Protein AF-A0A5C8K603-F1 (afdb_monomer)

Solvent-accessible surface area (backbone atoms only — not comparable to full-atom values): 13522 Å² total; per-residue (Å²): 112,66,66,59,52,51,49,53,32,42,54,52,42,40,48,43,34,60,71,45,47,46,53,48,50,56,50,36,55,74,78,39,52,78,52,55,46,61,57,43,26,55,43,12,50,50,31,5,29,57,24,28,51,56,54,49,51,71,71,52,84,80,80,80,98,54,100,78,69,83,84,77,78,92,64,96,65,53,78,67,55,51,50,51,50,48,42,50,52,53,37,52,55,47,50,47,59,45,49,51,55,51,48,54,52,44,68,77,33,64,91,48,58,68,71,57,36,55,52,51,49,49,49,51,39,53,49,53,43,52,51,53,47,46,53,54,44,50,55,54,49,51,48,56,49,15,56,60,32,41,37,86,91,42,58,73,69,51,19,54,51,11,48,51,46,52,68,46,44,63,60,52,56,50,50,50,47,53,51,49,36,49,46,32,9,19,52,12,26,46,42,36,31,73,62,34,77,69,49,43,53,56,52,47,52,50,39,64,76,25,63,96,40,60,70,58,23,52,50,52,50,50,50,51,26,27,53,50,5,40,52,52,6,50,52,49,50,51,52,52,53,54,57,56,71,68,49,79,77,79,77,79,81,128

Organism: NCBI:txid2603253

Structure (mmCIF, N/CA/C/O backbone):
data_AF-A0A5C8K603-F1
#
_entry.id   AF-A0A5C8K603-F1
#
loop_
_atom_site.group_PDB
_atom_site.id
_atom_site.type_symbol
_atom_site.label_atom_id
_atom_site.label_alt_id
_atom_site.label_comp_id
_atom_site.label_asym_id
_atom_site.label_entity_id
_atom_site.label_seq_id
_atom_site.pdbx_PDB_ins_code
_atom_site.Cartn_x
_atom_site.Cartn_y
_atom_site.Cartn_z
_atom_site.occupancy
_atom_site.B_iso_or_equiv
_atom_site.auth_seq_id
_atom_site.auth_comp_id
_atom_site.auth_asym_id
_atom_site.auth_atom_id
_atom_site.pdbx_PDB_model_num
ATOM 1 N N . ARG A 1 1 ? -8.338 3.062 22.095 1.00 71.69 1 ARG A N 1
ATOM 2 C CA . ARG A 1 1 ? -7.612 1.805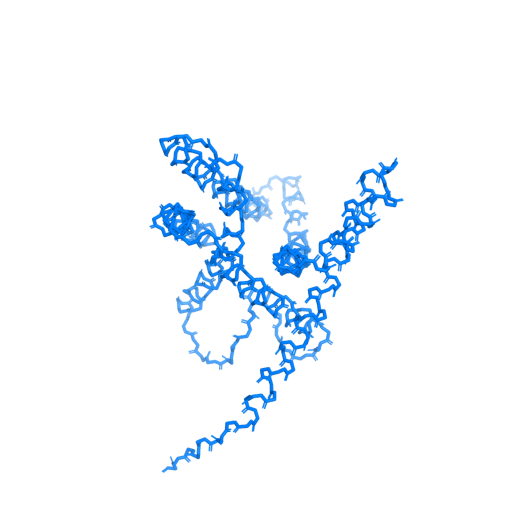 21.774 1.00 71.69 1 ARG A CA 1
ATOM 3 C C . ARG A 1 1 ? -7.202 1.790 20.303 1.00 71.69 1 ARG A C 1
ATOM 5 O O . ARG A 1 1 ? -6.024 1.639 20.019 1.00 71.69 1 ARG A O 1
ATOM 12 N N . GLU A 1 2 ? -8.124 2.077 19.387 1.00 79.56 2 GLU A N 1
ATOM 13 C CA . GLU A 1 2 ? -7.893 2.060 17.932 1.00 79.56 2 GLU A CA 1
ATOM 14 C C . GLU A 1 2 ? -6.828 3.055 17.437 1.00 79.56 2 GLU A C 1
ATOM 16 O O . GLU A 1 2 ? -5.953 2.680 16.662 1.00 79.56 2 GLU A O 1
ATOM 21 N N . LEU A 1 3 ? -6.789 4.279 17.976 1.00 83.38 3 LEU A N 1
ATOM 22 C CA . LEU A 1 3 ? -5.713 5.249 17.697 1.00 83.38 3 LEU A CA 1
ATOM 23 C C . LEU A 1 3 ? -4.305 4.715 18.021 1.00 83.38 3 LEU A C 1
ATOM 25 O O . LEU A 1 3 ? -3.346 5.040 17.324 1.00 83.38 3 LEU A O 1
ATOM 29 N N . SER A 1 4 ? -4.168 3.876 19.056 1.00 85.12 4 SER A N 1
ATOM 30 C CA . SER A 1 4 ? -2.882 3.258 19.404 1.00 85.12 4 SER A CA 1
ATOM 31 C C . SER A 1 4 ? -2.470 2.213 18.366 1.00 85.12 4 SER A C 1
ATOM 33 O O . SER A 1 4 ? -1.303 2.162 17.984 1.00 85.12 4 SER A O 1
ATOM 35 N N . ILE A 1 5 ? -3.430 1.440 17.849 1.00 85.12 5 ILE A N 1
ATOM 36 C CA . ILE A 1 5 ? -3.209 0.460 16.778 1.00 85.12 5 ILE A CA 1
ATOM 37 C C . ILE A 1 5 ? -2.759 1.177 15.500 1.00 85.12 5 ILE A C 1
ATOM 39 O O . ILE A 1 5 ? -1.731 0.817 14.927 1.00 85.12 5 ILE A O 1
ATOM 43 N N . ILE A 1 6 ? -3.461 2.241 15.093 1.00 87.25 6 ILE A N 1
ATOM 44 C CA . ILE A 1 6 ? -3.098 3.047 13.914 1.00 87.25 6 ILE A CA 1
ATOM 45 C C . ILE A 1 6 ? -1.688 3.616 14.070 1.00 87.25 6 ILE A C 1
ATOM 47 O O . ILE A 1 6 ? -0.886 3.523 13.146 1.00 87.25 6 ILE A O 1
ATOM 51 N N . TYR A 1 7 ? -1.350 4.144 15.247 1.00 90.31 7 TYR A N 1
ATOM 52 C CA . TYR A 1 7 ? -0.010 4.654 15.522 1.00 90.31 7 TYR A CA 1
ATOM 53 C C . TYR A 1 7 ? 1.071 3.564 15.426 1.00 90.31 7 TYR A C 1
ATOM 55 O O . TYR A 1 7 ? 2.135 3.795 14.848 1.00 90.31 7 TYR A O 1
ATOM 63 N N . GLN A 1 8 ? 0.810 2.359 15.944 1.00 88.88 8 GLN A N 1
ATOM 64 C CA . GLN A 1 8 ? 1.733 1.226 15.822 1.00 88.88 8 GLN A CA 1
ATOM 65 C C . GLN A 1 8 ? 1.950 0.819 14.358 1.00 88.88 8 GLN A C 1
ATOM 67 O O . GLN A 1 8 ? 3.091 0.565 13.959 1.00 88.88 8 GLN A O 1
ATOM 72 N N . ILE A 1 9 ? 0.878 0.778 13.559 1.00 89.19 9 ILE A N 1
ATOM 73 C CA . ILE A 1 9 ? 0.952 0.494 12.122 1.00 89.19 9 ILE A CA 1
ATOM 74 C C . ILE A 1 9 ? 1.748 1.601 11.421 1.00 89.19 9 ILE A C 1
ATOM 76 O O . ILE A 1 9 ? 2.712 1.290 10.728 1.00 89.19 9 ILE A O 1
ATOM 80 N N . ALA A 1 10 ? 1.430 2.875 11.670 1.00 90.75 10 ALA A N 1
ATOM 81 C CA . ALA A 1 10 ? 2.104 4.028 11.074 1.00 90.75 10 ALA A CA 1
ATOM 82 C C . ALA A 1 10 ? 3.606 4.047 11.382 1.00 90.75 10 ALA A C 1
ATOM 84 O O . ALA A 1 10 ? 4.427 4.244 10.489 1.00 90.75 10 ALA A O 1
ATOM 85 N N . LYS A 1 11 ? 3.991 3.773 12.633 1.00 93.00 11 LYS A N 1
ATOM 86 C CA . LYS A 1 11 ? 5.399 3.705 13.040 1.00 93.00 11 LYS A CA 1
ATOM 87 C C . LYS A 1 11 ? 6.146 2.589 12.309 1.00 93.00 11 LYS A C 1
ATOM 89 O O . LYS A 1 11 ? 7.247 2.817 11.813 1.00 93.00 11 LYS A O 1
ATOM 94 N N . LYS A 1 12 ? 5.567 1.386 12.237 1.00 91.81 12 LYS A N 1
ATOM 95 C CA . LYS A 1 12 ? 6.177 0.248 11.526 1.00 91.81 12 LYS A CA 1
ATOM 96 C C . LYS A 1 12 ? 6.244 0.495 10.021 1.00 91.81 12 LYS A C 1
ATOM 98 O O . LYS A 1 12 ? 7.265 0.216 9.407 1.00 91.81 12 LYS A O 1
ATOM 103 N N . SER A 1 13 ? 5.186 1.060 9.456 1.00 90.12 13 SER A N 1
ATOM 104 C CA . SER A 1 13 ? 5.102 1.461 8.058 1.00 90.12 13 SER A CA 1
ATOM 105 C C . SER A 1 13 ? 6.184 2.483 7.690 1.00 90.12 13 SER A C 1
ATOM 107 O O . SER A 1 13 ? 6.920 2.269 6.728 1.00 90.12 13 SER A O 1
ATOM 109 N N . LEU A 1 14 ? 6.361 3.537 8.500 1.00 93.31 14 LEU A N 1
ATOM 110 C CA . LEU A 1 14 ? 7.392 4.553 8.276 1.00 93.31 14 LEU A CA 1
ATOM 111 C C . LEU A 1 14 ? 8.792 3.944 8.276 1.00 93.31 14 LEU A C 1
ATOM 113 O O . LEU A 1 14 ? 9.589 4.218 7.383 1.00 93.31 14 LEU A O 1
ATOM 117 N N . LEU A 1 15 ? 9.082 3.104 9.275 1.00 93.19 15 LEU A N 1
ATOM 118 C CA . LEU A 1 15 ? 10.368 2.421 9.388 1.00 93.19 15 LEU A CA 1
ATOM 119 C C . LEU A 1 15 ? 10.611 1.511 8.184 1.00 93.19 15 LEU A C 1
ATOM 121 O O . LEU A 1 15 ? 11.694 1.550 7.613 1.00 93.19 15 LEU A O 1
ATOM 125 N N . ASN A 1 16 ? 9.603 0.755 7.750 1.00 92.19 16 ASN A N 1
ATOM 126 C CA . ASN A 1 16 ? 9.712 -0.086 6.563 1.00 92.19 16 ASN A CA 1
ATOM 127 C C . ASN A 1 16 ? 9.972 0.742 5.299 1.00 92.19 16 ASN A C 1
ATOM 129 O O . ASN A 1 16 ? 10.833 0.379 4.503 1.00 92.19 16 ASN A O 1
ATOM 133 N N . LYS A 1 17 ? 9.275 1.867 5.113 1.00 92.31 17 LYS A N 1
ATOM 134 C CA . LYS A 1 17 ? 9.487 2.738 3.952 1.00 92.31 17 LYS A CA 1
ATOM 135 C C . LYS A 1 17 ? 10.892 3.347 3.958 1.00 92.31 17 LYS A C 1
ATOM 137 O O . LYS A 1 17 ? 11.620 3.208 2.984 1.00 92.31 17 LYS A O 1
ATOM 142 N N . VAL A 1 18 ? 11.294 3.966 5.066 1.00 92.38 18 VAL A N 1
ATOM 143 C CA . VAL A 1 18 ? 12.558 4.714 5.175 1.00 92.38 18 VAL A CA 1
ATOM 144 C C . VAL A 1 18 ? 13.785 3.803 5.241 1.00 92.38 18 VAL A C 1
ATOM 146 O O . VAL A 1 18 ? 14.796 4.119 4.623 1.00 92.38 18 VAL A O 1
ATOM 149 N N . LEU A 1 19 ? 13.723 2.697 5.987 1.00 92.44 19 LEU A N 1
ATOM 150 C CA . LEU A 1 19 ? 14.891 1.844 6.243 1.00 92.44 19 LEU A CA 1
ATOM 151 C C . LEU A 1 19 ? 14.998 0.650 5.297 1.00 92.44 19 LEU A C 1
ATOM 153 O O . LEU A 1 19 ? 16.099 0.141 5.112 1.00 92.44 19 LEU A O 1
ATOM 157 N N . LEU A 1 20 ? 13.885 0.185 4.726 1.00 90.75 20 LEU A N 1
ATOM 158 C CA . LEU A 1 20 ? 13.873 -1.008 3.881 1.00 90.75 20 LEU A CA 1
ATOM 159 C C . LEU A 1 20 ? 13.556 -0.656 2.428 1.00 90.75 20 LEU A C 1
ATOM 161 O O . LEU A 1 20 ? 14.403 -0.871 1.569 1.00 90.75 20 LEU A O 1
ATOM 165 N N . LEU A 1 21 ? 12.382 -0.085 2.142 1.00 89.50 21 LEU A N 1
ATOM 166 C CA . LEU A 1 21 ? 11.940 0.143 0.762 1.00 89.50 21 LEU A CA 1
ATOM 167 C C . LEU A 1 21 ? 12.773 1.200 0.036 1.00 89.50 21 LEU A C 1
ATOM 169 O O . LEU A 1 21 ? 13.239 0.923 -1.062 1.00 89.50 21 LEU A O 1
ATOM 173 N N . SER A 1 22 ? 12.987 2.385 0.617 1.00 90.50 22 SER A N 1
ATOM 174 C CA . SER A 1 22 ? 13.715 3.464 -0.064 1.00 90.50 22 SER A CA 1
ATOM 175 C C . SER A 1 22 ? 15.173 3.088 -0.371 1.00 90.50 22 SER A C 1
ATOM 177 O O . SER A 1 22 ? 15.581 3.251 -1.521 1.00 90.50 22 SER A O 1
ATOM 179 N N . PRO A 1 23 ? 15.960 2.520 0.568 1.00 91.38 23 PRO A N 1
ATOM 180 C CA . PRO A 1 23 ? 17.308 2.048 0.258 1.00 91.38 23 PRO A CA 1
ATOM 181 C C . PRO A 1 23 ? 17.306 0.882 -0.733 1.00 91.38 23 PRO A C 1
ATOM 183 O O . PRO A 1 23 ? 18.128 0.868 -1.646 1.00 91.38 23 PRO A O 1
ATOM 186 N N . ALA A 1 24 ? 16.371 -0.069 -0.603 1.00 90.69 24 ALA A N 1
ATOM 187 C CA . ALA A 1 24 ? 16.256 -1.176 -1.548 1.00 90.69 24 ALA A CA 1
ATOM 188 C C . ALA A 1 24 ? 15.922 -0.685 -2.962 1.00 90.69 24 ALA A C 1
ATOM 190 O O . ALA A 1 24 ? 16.517 -1.174 -3.913 1.00 90.69 24 ALA A O 1
ATOM 191 N N . ALA A 1 25 ? 15.034 0.298 -3.112 1.00 89.06 25 ALA A N 1
ATOM 192 C CA . ALA A 1 25 ? 14.675 0.870 -4.406 1.00 89.06 25 ALA A CA 1
ATOM 193 C C . ALA A 1 25 ? 15.853 1.603 -5.058 1.00 89.06 25 ALA A C 1
ATOM 195 O O . ALA A 1 25 ? 16.093 1.415 -6.245 1.00 89.06 25 ALA A O 1
ATOM 196 N N . LEU A 1 26 ? 16.630 2.372 -4.286 1.00 90.81 26 LEU A N 1
ATOM 197 C CA . LEU A 1 26 ? 17.837 3.038 -4.791 1.00 90.81 26 LEU A CA 1
ATOM 198 C C . LEU A 1 26 ? 18.917 2.025 -5.206 1.00 90.81 26 LEU A C 1
ATOM 200 O O . LEU A 1 26 ? 19.509 2.157 -6.275 1.00 90.81 26 LEU A O 1
ATOM 204 N N . LEU A 1 27 ? 19.152 0.992 -4.388 1.00 92.81 27 LEU A N 1
ATOM 205 C CA . LEU A 1 27 ? 20.123 -0.064 -4.687 1.00 92.81 27 LEU A CA 1
ATOM 206 C C . LEU A 1 27 ? 19.699 -0.902 -5.895 1.00 92.81 27 LEU A C 1
ATOM 208 O O . LEU A 1 27 ? 20.491 -1.099 -6.813 1.00 92.81 27 LEU A O 1
ATOM 212 N N . LEU A 1 28 ? 18.454 -1.383 -5.916 1.00 89.75 28 LEU A N 1
ATOM 213 C CA . LEU A 1 28 ? 17.916 -2.133 -7.049 1.00 89.75 28 LEU A CA 1
ATOM 214 C C . LEU A 1 28 ? 17.908 -1.272 -8.305 1.00 89.75 28 LEU A C 1
ATOM 216 O O . LEU A 1 28 ? 18.306 -1.750 -9.354 1.00 89.75 28 LEU A O 1
ATOM 220 N N . GLY A 1 29 ? 17.536 -0.002 -8.199 1.00 87.38 29 GLY A N 1
ATOM 221 C CA . GLY A 1 29 ? 17.555 0.928 -9.316 1.00 87.38 29 GLY A CA 1
ATOM 222 C C . GLY A 1 29 ? 18.939 1.097 -9.945 1.00 87.38 29 GLY A C 1
ATOM 223 O O . GLY A 1 29 ? 19.060 1.109 -11.167 1.00 87.38 29 GLY A O 1
ATOM 224 N N . PHE A 1 30 ? 19.991 1.140 -9.123 1.00 88.06 30 PHE A N 1
ATOM 225 C CA . PHE A 1 30 ? 21.369 1.257 -9.601 1.00 88.06 30 PHE A CA 1
ATOM 226 C C . PHE A 1 30 ? 21.939 -0.061 -10.157 1.00 88.06 30 PHE A C 1
ATOM 228 O O . PHE A 1 30 ? 22.589 -0.058 -11.199 1.00 88.06 30 PHE A O 1
ATOM 235 N N . PHE A 1 31 ? 21.716 -1.191 -9.475 1.00 92.00 31 PHE A N 1
ATOM 236 C CA . PHE A 1 31 ? 22.370 -2.466 -9.809 1.00 92.00 31 PHE A CA 1
ATOM 237 C C . PHE A 1 31 ? 21.533 -3.400 -10.692 1.00 92.00 31 PHE A C 1
ATOM 239 O O . PHE A 1 31 ? 22.086 -4.179 -11.467 1.00 92.00 31 PHE A O 1
ATOM 246 N N . ALA A 1 32 ? 20.211 -3.375 -10.552 1.00 91.31 32 ALA A N 1
ATOM 247 C CA . ALA A 1 32 ? 19.292 -4.301 -11.208 1.00 91.31 32 ALA A CA 1
ATOM 248 C C . ALA A 1 32 ? 17.891 -3.676 -11.391 1.00 91.31 32 ALA A C 1
ATOM 250 O O . ALA A 1 32 ? 16.916 -4.193 -10.841 1.00 91.31 32 ALA A O 1
ATOM 251 N N . PRO A 1 33 ? 17.747 -2.580 -12.164 1.00 85.44 33 PRO A N 1
ATOM 252 C CA . PRO A 1 33 ? 16.460 -1.894 -12.325 1.00 85.44 33 PRO A CA 1
ATOM 253 C C . PRO A 1 33 ? 15.387 -2.816 -12.922 1.00 85.44 33 PRO A C 1
ATOM 255 O O . PRO A 1 33 ? 14.210 -2.720 -12.582 1.00 85.44 33 PRO A O 1
ATOM 258 N N . TRP A 1 34 ? 15.809 -3.791 -13.735 1.00 87.69 34 TRP A N 1
ATOM 259 C CA . TRP A 1 34 ? 14.949 -4.841 -14.280 1.00 87.69 34 TRP A CA 1
ATOM 260 C C . TRP A 1 34 ? 14.287 -5.713 -13.203 1.00 87.69 34 TRP A C 1
ATOM 262 O O . TRP A 1 34 ? 13.238 -6.285 -13.474 1.00 87.69 34 TRP A O 1
ATOM 272 N N . ALA A 1 35 ? 14.863 -5.822 -11.999 1.00 89.06 35 ALA A N 1
ATOM 273 C CA . ALA A 1 35 ? 14.331 -6.643 -10.912 1.00 89.06 35 ALA A CA 1
ATOM 274 C C . ALA A 1 35 ? 13.177 -5.961 -10.159 1.00 89.06 35 ALA A C 1
ATOM 276 O O . ALA A 1 35 ? 12.378 -6.652 -9.528 1.00 89.06 35 ALA A O 1
ATOM 277 N N . ILE A 1 36 ? 13.050 -4.630 -10.251 1.00 87.00 36 ILE A N 1
ATOM 278 C CA . ILE A 1 36 ? 11.986 -3.873 -9.578 1.00 87.00 36 ILE A CA 1
ATOM 279 C C . ILE A 1 36 ? 10.615 -4.357 -10.058 1.00 87.00 36 ILE A C 1
ATOM 281 O O . ILE A 1 36 ? 9.773 -4.721 -9.241 1.00 87.00 36 ILE A O 1
ATOM 285 N N . SER A 1 37 ? 10.406 -4.428 -11.376 1.00 87.38 37 SER A N 1
ATOM 286 C CA . SER A 1 37 ? 9.111 -4.816 -11.943 1.00 87.38 37 SER A CA 1
ATOM 287 C C . SER A 1 37 ? 8.687 -6.242 -11.537 1.00 87.38 37 SER A C 1
ATOM 289 O O . SER A 1 37 ? 7.622 -6.365 -10.937 1.00 87.38 37 SER A O 1
ATOM 291 N N . PRO A 1 38 ? 9.498 -7.308 -11.708 1.00 90.00 38 PRO A N 1
ATOM 292 C CA . PRO A 1 38 ? 9.149 -8.656 -11.251 1.00 90.00 38 PRO A CA 1
ATOM 293 C C . PRO A 1 38 ? 8.848 -8.753 -9.751 1.00 90.00 38 PRO A C 1
ATOM 295 O O . PRO A 1 38 ? 7.902 -9.436 -9.362 1.00 90.00 38 PRO A O 1
ATOM 298 N N . ILE A 1 39 ? 9.618 -8.065 -8.898 1.00 89.06 39 ILE A N 1
ATOM 299 C CA . ILE A 1 39 ? 9.382 -8.058 -7.444 1.00 89.06 39 ILE A CA 1
ATOM 300 C C . ILE A 1 39 ? 8.018 -7.437 -7.131 1.00 89.06 39 ILE A C 1
ATOM 302 O O . ILE A 1 39 ? 7.246 -7.997 -6.348 1.00 89.06 39 ILE A O 1
ATOM 306 N N . LEU A 1 40 ? 7.698 -6.309 -7.768 1.00 88.56 40 LEU A N 1
ATOM 307 C CA . LEU A 1 40 ? 6.402 -5.662 -7.605 1.00 88.56 40 LEU A CA 1
ATOM 308 C C . LEU A 1 40 ? 5.273 -6.530 -8.156 1.00 88.56 40 LEU A C 1
ATOM 310 O O . LEU A 1 40 ? 4.268 -6.676 -7.473 1.00 88.56 40 LEU A O 1
ATOM 314 N N . MET A 1 41 ? 5.440 -7.173 -9.315 1.00 91.38 41 MET A N 1
ATOM 315 C CA . MET A 1 41 ? 4.437 -8.078 -9.895 1.00 91.38 41 MET A CA 1
ATOM 316 C C . MET A 1 41 ? 4.057 -9.212 -8.940 1.00 91.38 41 MET A C 1
ATOM 318 O O . MET A 1 41 ? 2.880 -9.551 -8.837 1.00 91.38 41 MET A O 1
ATOM 322 N N . VAL A 1 42 ? 5.022 -9.773 -8.205 1.00 91.94 42 VAL A N 1
ATOM 323 C CA . VAL A 1 42 ? 4.741 -10.777 -7.165 1.00 91.94 42 VAL A CA 1
ATOM 324 C C . VAL A 1 42 ? 3.902 -10.174 -6.033 1.00 91.94 42 VAL A C 1
ATOM 326 O O . VAL A 1 42 ? 2.941 -10.796 -5.581 1.00 91.94 42 VAL A O 1
ATOM 329 N N . GLY A 1 43 ? 4.215 -8.949 -5.606 1.00 89.00 43 GLY A N 1
ATOM 330 C CA . GLY A 1 43 ? 3.392 -8.202 -4.652 1.00 89.00 43 GLY A CA 1
ATOM 331 C C . GLY A 1 43 ? 1.977 -7.924 -5.178 1.00 89.00 43 GLY A C 1
ATOM 332 O O . GLY A 1 43 ? 0.998 -8.171 -4.478 1.00 89.00 43 GLY A O 1
ATOM 333 N N . GLY A 1 44 ? 1.851 -7.488 -6.431 1.00 91.19 44 GLY A N 1
ATOM 334 C CA . GLY A 1 44 ? 0.573 -7.241 -7.100 1.00 91.19 44 GLY A CA 1
ATOM 335 C C . GLY A 1 44 ? -0.273 -8.507 -7.234 1.00 91.19 44 GLY A C 1
ATOM 336 O O . GLY A 1 44 ? -1.480 -8.472 -7.006 1.00 91.19 44 GLY A O 1
ATOM 337 N N . ALA A 1 45 ? 0.360 -9.653 -7.495 1.00 93.25 45 ALA A N 1
ATOM 338 C CA . ALA A 1 45 ? -0.298 -10.957 -7.511 1.00 93.25 45 ALA A CA 1
ATOM 339 C C . ALA A 1 45 ? -0.854 -11.329 -6.129 1.00 93.25 45 ALA A C 1
ATOM 341 O O . ALA A 1 45 ? -1.993 -11.789 -6.032 1.00 93.25 45 ALA A O 1
ATOM 342 N N . PHE A 1 46 ? -0.094 -11.072 -5.059 1.00 92.25 46 PHE A N 1
ATOM 343 C CA . PHE A 1 46 ? -0.575 -11.254 -3.689 1.00 92.25 46 PHE A CA 1
ATOM 344 C C . PHE A 1 46 ? -1.768 -10.338 -3.369 1.00 92.25 46 PHE A C 1
ATOM 346 O O . PHE A 1 46 ? -2.752 -10.814 -2.809 1.00 92.25 46 PHE A O 1
ATOM 353 N N . LEU A 1 47 ? -1.738 -9.062 -3.778 1.00 91.12 47 LEU A N 1
ATOM 354 C CA . LEU A 1 47 ? -2.871 -8.141 -3.595 1.00 91.12 47 LEU A CA 1
ATOM 355 C C . LEU A 1 47 ? -4.121 -8.589 -4.357 1.00 91.12 47 LEU A C 1
ATOM 357 O O . LEU A 1 47 ? -5.222 -8.522 -3.814 1.00 91.12 47 LEU A O 1
ATOM 361 N N . CYS A 1 48 ? -3.962 -9.072 -5.593 1.00 93.81 48 CYS A N 1
ATOM 362 C CA . CYS A 1 48 ? -5.072 -9.612 -6.377 1.00 93.81 48 CYS A CA 1
ATOM 363 C C . CYS A 1 48 ? -5.690 -10.833 -5.688 1.00 93.81 48 CYS A C 1
ATOM 365 O O . CYS A 1 48 ? -6.911 -10.953 -5.619 1.00 93.81 48 CYS A O 1
ATOM 367 N N . PHE A 1 49 ? -4.850 -11.725 -5.157 1.00 94.25 49 PHE A N 1
ATOM 368 C CA . PHE A 1 49 ? -5.287 -12.891 -4.395 1.00 94.25 49 PHE A CA 1
ATOM 369 C C . PHE A 1 49 ? -6.045 -12.493 -3.119 1.00 94.25 49 PHE A C 1
ATOM 371 O O . PHE A 1 49 ? -7.191 -12.905 -2.948 1.00 94.25 49 PHE A O 1
ATOM 378 N N . GLU A 1 50 ? -5.466 -11.637 -2.271 1.00 90.62 50 GLU A N 1
ATOM 379 C CA . GLU A 1 50 ? -6.104 -11.189 -1.025 1.00 90.62 50 GLU A CA 1
ATOM 380 C C . GLU A 1 50 ? -7.408 -10.417 -1.299 1.00 90.62 50 GLU A C 1
ATOM 382 O O . GLU A 1 50 ? -8.418 -10.609 -0.619 1.00 90.62 50 GLU A O 1
ATOM 387 N N . GLY A 1 51 ? -7.414 -9.566 -2.329 1.00 91.06 51 GLY A N 1
ATOM 388 C CA . GLY A 1 51 ? -8.605 -8.849 -2.775 1.00 91.06 51 GLY A CA 1
ATOM 389 C C . GLY A 1 51 ? -9.703 -9.799 -3.254 1.00 91.06 51 GLY A C 1
ATOM 390 O O . GLY A 1 51 ? -10.863 -9.631 -2.879 1.00 91.06 51 GLY A O 1
ATOM 391 N N . TYR A 1 52 ? -9.350 -10.831 -4.029 1.00 94.25 52 TYR A N 1
ATOM 392 C CA . TYR A 1 52 ? -10.303 -11.845 -4.477 1.00 94.25 52 TYR A CA 1
ATOM 393 C C . TYR A 1 52 ? -10.888 -12.628 -3.302 1.00 94.25 52 TYR A C 1
ATOM 395 O O . TYR A 1 52 ? -12.101 -12.810 -3.262 1.00 94.25 52 TYR A O 1
ATOM 403 N N . GLU A 1 53 ? -10.076 -13.054 -2.330 1.00 90.69 53 GLU A N 1
ATOM 404 C CA . GLU A 1 53 ? -10.581 -13.777 -1.156 1.00 90.69 53 GLU A CA 1
ATOM 405 C C . GLU A 1 53 ? -11.564 -12.938 -0.337 1.00 90.69 53 GLU A C 1
ATOM 407 O O . GLU A 1 53 ? -12.600 -13.457 0.076 1.00 90.69 53 GLU A O 1
ATOM 412 N N . LYS A 1 54 ? -11.298 -11.634 -0.172 1.00 89.44 54 LYS A N 1
ATOM 413 C CA . LYS A 1 54 ? -12.230 -10.700 0.483 1.00 89.44 54 LYS A CA 1
ATOM 414 C C . LYS A 1 54 ? -13.541 -10.565 -0.280 1.00 89.44 54 LYS A C 1
ATOM 416 O O . LYS A 1 54 ? -14.603 -10.579 0.329 1.00 89.44 54 LYS A O 1
ATOM 421 N N . VAL A 1 55 ? -13.494 -10.458 -1.608 1.00 91.12 55 VAL A N 1
ATOM 422 C CA . VAL A 1 55 ? -14.719 -10.428 -2.424 1.00 91.12 55 VAL A CA 1
ATOM 423 C C . VAL A 1 55 ? -15.459 -11.763 -2.319 1.00 91.12 55 VAL A C 1
ATOM 425 O O . VAL A 1 55 ? -16.668 -11.792 -2.112 1.00 91.12 55 VAL A O 1
ATOM 428 N N . HIS A 1 56 ? -14.744 -12.880 -2.422 1.00 88.75 56 HIS A N 1
ATOM 429 C CA . HIS A 1 56 ? -15.323 -14.215 -2.378 1.00 88.75 56 HIS A CA 1
ATOM 430 C C . HIS A 1 56 ? -15.985 -14.515 -1.024 1.00 88.75 56 HIS A C 1
ATOM 432 O O . HIS A 1 56 ? -17.087 -15.063 -1.003 1.00 88.75 56 HIS A O 1
ATOM 438 N N . SER A 1 57 ? -15.374 -14.123 0.099 1.00 85.38 57 SER A N 1
ATOM 439 C CA . SER A 1 57 ? -15.950 -14.315 1.437 1.00 85.38 57 SER A CA 1
ATOM 440 C C . SER A 1 57 ? -17.228 -13.499 1.658 1.00 85.38 57 SER A C 1
ATOM 442 O O . SER A 1 57 ? -18.144 -13.981 2.319 1.00 85.38 57 SER A O 1
ATOM 444 N N . MET A 1 58 ? -17.358 -12.323 1.030 1.00 83.81 58 MET A N 1
ATOM 445 C CA . MET A 1 58 ? -18.593 -11.524 1.069 1.00 83.81 58 MET A CA 1
ATOM 446 C C . MET A 1 58 ? -19.775 -12.227 0.379 1.00 83.81 58 MET A C 1
ATOM 448 O O . MET A 1 58 ? -20.922 -12.076 0.805 1.00 83.81 58 MET A O 1
ATOM 452 N N . PHE A 1 59 ? -19.516 -13.004 -0.679 1.00 80.50 59 PHE A N 1
ATOM 453 C CA . PHE A 1 59 ? -20.553 -13.746 -1.410 1.00 80.50 59 PHE A CA 1
ATOM 454 C C . PHE A 1 59 ? -20.785 -15.159 -0.860 1.00 80.50 59 PHE A C 1
ATOM 456 O O . PHE A 1 59 ? -21.912 -15.659 -0.888 1.00 80.50 59 PHE A O 1
ATOM 463 N N . SER A 1 60 ? -19.750 -15.792 -0.311 1.00 70.50 60 SER A N 1
ATOM 464 C CA . SER A 1 60 ? -19.815 -17.108 0.321 1.00 70.50 60 SER A CA 1
ATOM 465 C C . SER A 1 60 ? -20.248 -16.968 1.782 1.00 70.50 60 SER A C 1
ATOM 467 O O . SER A 1 60 ? -19.455 -17.123 2.705 1.00 70.50 60 SER A O 1
ATOM 469 N N . LYS A 1 61 ? -21.525 -16.637 2.000 1.00 55.44 61 LYS A N 1
ATOM 470 C CA . LYS A 1 61 ? -22.148 -16.481 3.326 1.00 55.44 61 LYS A CA 1
ATOM 471 C C . LYS A 1 61 ? -22.014 -17.744 4.190 1.00 55.44 61 LYS A C 1
ATOM 473 O O . LYS A 1 61 ? -22.923 -18.565 4.179 1.00 55.44 61 LYS A O 1
ATOM 478 N N . HIS A 1 62 ? -20.931 -17.864 4.954 1.00 42.22 62 HIS A N 1
ATOM 479 C CA . HIS A 1 62 ? -20.793 -18.557 6.246 1.00 42.22 62 HIS A CA 1
ATOM 480 C C . HIS A 1 62 ? -19.328 -18.414 6.688 1.00 42.22 62 HIS A C 1
ATOM 482 O O . HIS A 1 62 ? -18.538 -19.292 6.397 1.00 42.22 62 HIS A O 1
ATOM 488 N N . HIS A 1 63 ? -18.953 -17.289 7.304 1.00 37.91 63 HIS A N 1
ATOM 489 C CA . HIS A 1 63 ? -17.951 -17.182 8.379 1.00 37.91 63 HIS A CA 1
ATOM 490 C C . HIS A 1 63 ? -17.874 -15.705 8.807 1.00 37.91 63 HIS A C 1
ATOM 492 O O . HIS A 1 63 ? -17.408 -14.853 8.065 1.00 37.91 63 HIS A O 1
ATOM 498 N N . THR A 1 64 ? -18.464 -15.452 9.975 1.00 35.81 64 THR A N 1
ATOM 499 C CA . THR A 1 64 ? -18.332 -14.333 10.922 1.00 35.81 64 THR A CA 1
ATOM 500 C C . THR A 1 64 ? -17.807 -12.981 10.414 1.00 35.81 64 THR A C 1
ATOM 502 O O . THR A 1 64 ? -16.642 -12.830 10.060 1.00 35.81 64 THR A O 1
ATOM 505 N N . ASP A 1 65 ? -18.675 -11.971 10.509 1.00 36.69 65 ASP A N 1
ATOM 506 C CA . ASP A 1 65 ? -18.384 -10.550 10.322 1.00 36.69 65 ASP A CA 1
ATOM 507 C C . ASP A 1 65 ? -17.246 -10.044 11.237 1.00 36.69 65 ASP A C 1
ATOM 509 O O . ASP A 1 65 ? -17.457 -9.756 12.415 1.00 36.69 65 ASP A O 1
ATOM 513 N N . ASP A 1 66 ? -16.051 -9.859 10.673 1.00 41.31 66 ASP A N 1
ATOM 514 C CA . ASP A 1 66 ? -15.114 -8.807 11.081 1.00 41.31 66 ASP A CA 1
ATOM 515 C C . ASP A 1 66 ? -14.416 -8.271 9.806 1.00 41.31 66 ASP A C 1
ATOM 517 O O . ASP A 1 66 ? -13.686 -9.025 9.153 1.00 41.31 66 ASP A O 1
ATOM 521 N N . PRO A 1 67 ? -14.609 -6.997 9.402 1.00 39.75 67 PRO A N 1
ATOM 522 C CA . PRO A 1 67 ? -14.060 -6.426 8.159 1.00 39.75 67 PRO A CA 1
ATOM 523 C C . PRO A 1 67 ? -12.521 -6.396 8.053 1.00 39.75 67 PRO A C 1
ATOM 525 O O . PRO A 1 67 ? -11.974 -5.852 7.092 1.00 39.75 67 PRO A O 1
ATOM 528 N N . HIS A 1 68 ? -11.801 -6.967 9.021 1.00 42.28 68 HIS A N 1
ATOM 529 C CA . HIS A 1 68 ? -10.341 -6.980 9.090 1.00 42.28 68 HIS A CA 1
ATOM 530 C C . HIS A 1 68 ? -9.706 -8.371 9.250 1.00 42.28 68 HIS A C 1
ATOM 532 O O . HIS A 1 68 ? -8.520 -8.454 9.574 1.00 42.28 68 HIS A O 1
ATOM 538 N N . GLN A 1 69 ? -10.434 -9.460 8.997 1.00 38.97 69 GLN A N 1
ATOM 539 C CA . GLN A 1 69 ? -9.871 -10.814 9.030 1.00 38.97 69 GLN A CA 1
ATOM 540 C C . GLN A 1 69 ? -9.952 -11.487 7.657 1.00 38.97 69 GLN A C 1
ATOM 542 O O . GLN A 1 69 ? -10.899 -12.196 7.336 1.00 38.97 69 GLN A O 1
ATOM 547 N N . ALA A 1 70 ? -8.922 -11.269 6.837 1.00 35.75 70 ALA A N 1
ATOM 548 C CA . ALA A 1 70 ? -8.601 -12.197 5.762 1.00 35.75 70 ALA A CA 1
ATOM 549 C C . ALA A 1 70 ? -7.813 -13.367 6.371 1.00 35.75 70 ALA A C 1
ATOM 551 O O . ALA A 1 70 ? -6.689 -13.172 6.826 1.00 35.75 70 ALA A O 1
ATOM 552 N N . GLY A 1 71 ? -8.462 -14.532 6.413 1.00 40.47 71 GLY A N 1
ATOM 553 C CA . GLY A 1 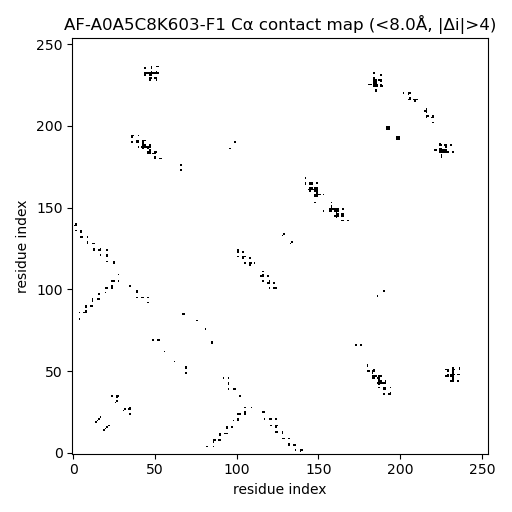71 ? -7.859 -15.865 6.471 1.00 40.47 71 GLY A CA 1
ATOM 554 C C . GLY A 1 71 ? -6.927 -16.175 7.641 1.00 40.47 71 GLY A C 1
ATOM 555 O O . GLY A 1 71 ? -5.727 -15.976 7.528 1.00 40.47 71 GLY A O 1
ATOM 556 N N . GLU A 1 72 ? -7.462 -16.769 8.707 1.00 36.56 72 GLU A N 1
ATOM 557 C CA . GLU A 1 72 ? -6.887 -17.965 9.346 1.00 36.56 72 GLU A CA 1
ATOM 558 C C . GLU A 1 72 ? -7.882 -18.524 10.374 1.00 36.56 72 GLU A C 1
ATOM 560 O O . GLU A 1 72 ? -8.712 -17.795 10.920 1.00 36.56 72 GLU A O 1
ATOM 565 N N . GLU A 1 73 ? -7.849 -19.846 10.536 1.00 37.28 73 GLU A N 1
ATOM 566 C CA . GLU A 1 73 ? -8.709 -20.649 11.404 1.00 37.28 73 GLU A CA 1
ATOM 567 C C . GLU A 1 73 ? -8.854 -20.049 12.808 1.00 37.28 73 GLU A C 1
ATOM 569 O O . GLU A 1 73 ? -7.936 -19.436 13.350 1.00 37.28 73 GLU A O 1
ATOM 574 N N . VAL A 1 74 ? -10.032 -20.251 13.404 1.00 39.25 74 VAL A N 1
ATOM 575 C CA . VAL A 1 74 ? -10.344 -19.857 14.782 1.00 39.25 74 VAL A CA 1
ATOM 576 C C . VAL A 1 74 ? -9.512 -20.710 15.748 1.00 39.25 74 VAL A C 1
ATOM 578 O O . VAL A 1 74 ? -10.012 -21.647 16.365 1.00 39.25 74 VAL A O 1
ATOM 581 N N . GLU A 1 75 ? -8.225 -20.401 15.880 1.00 43.91 75 GLU A N 1
ATOM 582 C CA . GLU A 1 75 ? -7.482 -20.689 17.098 1.00 43.91 75 GLU A CA 1
ATOM 583 C C . GLU A 1 75 ? -7.982 -19.731 18.185 1.00 43.91 75 GLU A C 1
ATOM 585 O O . GLU A 1 75 ? -8.300 -18.564 17.934 1.00 43.91 75 GLU A O 1
ATOM 590 N N . VAL A 1 76 ? -8.095 -20.228 19.417 1.00 45.53 76 VAL A N 1
ATOM 591 C CA . VAL A 1 76 ? -8.448 -19.415 20.586 1.00 45.53 76 VAL A CA 1
ATOM 592 C C . VAL A 1 76 ? -7.241 -18.536 20.919 1.00 45.53 76 VAL A C 1
ATOM 594 O O . VAL A 1 76 ? -6.425 -18.862 21.775 1.00 45.53 76 VAL A O 1
ATOM 597 N N . ILE A 1 77 ? -7.096 -17.448 20.170 1.00 55.31 77 ILE A N 1
ATOM 598 C CA . ILE A 1 77 ? -5.980 -16.510 20.255 1.00 55.31 77 ILE A CA 1
ATOM 599 C C . ILE A 1 77 ? -6.300 -15.459 21.327 1.00 55.31 77 ILE A C 1
ATOM 601 O O . ILE A 1 77 ? -7.436 -14.986 21.445 1.00 55.31 77 ILE A O 1
ATOM 605 N N . THR A 1 78 ? -5.304 -15.062 22.120 1.00 72.94 78 THR A N 1
ATOM 606 C CA . THR A 1 78 ? -5.486 -14.003 23.124 1.00 72.94 78 THR A CA 1
ATOM 607 C C . THR A 1 78 ? -5.772 -12.638 22.464 1.00 72.94 78 THR A C 1
ATOM 609 O O . THR A 1 78 ? -5.334 -12.387 21.337 1.00 72.94 78 THR A O 1
ATOM 612 N N . PRO A 1 79 ? -6.464 -11.696 23.140 1.00 70.81 79 PRO A N 1
ATOM 613 C CA . PRO A 1 79 ? -6.741 -10.365 22.583 1.00 70.81 79 PRO A CA 1
ATO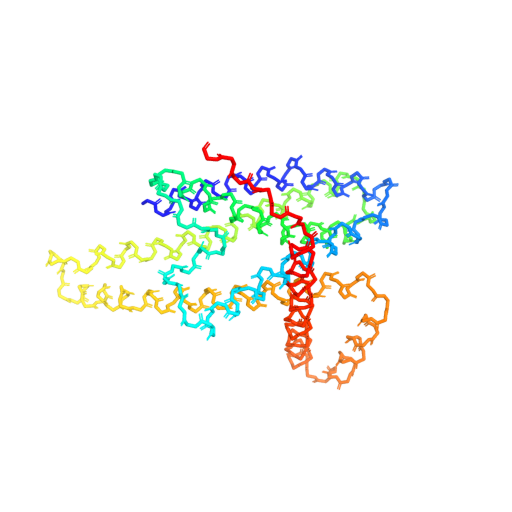M 614 C C . PRO A 1 79 ? -5.495 -9.602 22.094 1.00 70.81 79 PRO A C 1
ATOM 616 O O . PRO A 1 79 ? -5.583 -8.836 21.134 1.00 70.81 79 PRO A O 1
ATOM 619 N N . ASP A 1 80 ? -4.341 -9.832 22.725 1.00 75.50 80 ASP A N 1
ATOM 620 C CA . ASP A 1 80 ? -3.065 -9.194 22.379 1.00 75.50 80 ASP A CA 1
ATOM 621 C C . ASP A 1 80 ? -2.421 -9.806 21.128 1.00 75.50 80 ASP A C 1
ATOM 623 O O . ASP A 1 80 ? -1.799 -9.110 20.322 1.00 75.50 80 ASP A O 1
ATOM 627 N N . GLU A 1 81 ? -2.554 -11.117 20.942 1.00 76.00 81 GLU A N 1
ATOM 628 C CA . GLU A 1 81 ? -2.072 -11.811 19.749 1.00 76.00 81 GLU A CA 1
ATOM 629 C C . GLU A 1 81 ? -2.922 -11.457 18.524 1.00 76.00 81 GLU A C 1
ATOM 631 O O . GLU A 1 81 ? -2.365 -11.194 17.457 1.00 76.00 81 GLU A O 1
ATOM 636 N N . LEU A 1 82 ? -4.244 -11.318 18.687 1.00 74.31 82 LEU A N 1
ATOM 637 C CA . LEU A 1 82 ? -5.129 -10.812 17.632 1.00 74.31 82 LEU A CA 1
ATOM 638 C C . LEU A 1 82 ? -4.735 -9.394 17.189 1.00 74.31 82 LEU A C 1
ATOM 640 O O . LEU A 1 82 ? -4.682 -9.117 15.988 1.00 74.31 82 LEU A O 1
ATOM 644 N N . GLU A 1 83 ? -4.408 -8.499 18.128 1.00 77.12 83 GLU A N 1
ATOM 645 C CA . GLU A 1 83 ? -3.933 -7.147 17.804 1.00 77.12 83 GLU A CA 1
ATOM 646 C C . GLU A 1 83 ? -2.617 -7.192 17.015 1.00 77.12 83 GLU A C 1
ATOM 648 O O . GLU A 1 83 ? -2.492 -6.546 15.971 1.00 77.12 83 GLU A O 1
ATOM 653 N N . LYS A 1 84 ? -1.650 -8.011 17.449 1.00 80.69 84 LYS A N 1
ATOM 654 C CA . LYS A 1 84 ? -0.369 -8.183 16.744 1.00 80.69 84 LYS A CA 1
ATOM 655 C C . LYS A 1 84 ? -0.561 -8.711 15.324 1.00 80.69 84 LYS A C 1
ATOM 657 O O . LYS A 1 84 ? 0.095 -8.204 14.410 1.00 80.69 84 LYS A O 1
ATOM 662 N N . THR A 1 85 ? -1.445 -9.687 15.130 1.00 81.12 85 THR A N 1
ATOM 663 C CA . THR A 1 85 ? -1.760 -10.247 13.809 1.00 81.12 85 THR A CA 1
ATOM 664 C C . THR A 1 85 ? -2.388 -9.193 12.902 1.00 81.12 85 THR A C 1
ATOM 666 O O . THR A 1 85 ? -1.914 -9.009 11.780 1.00 81.12 85 THR A O 1
ATOM 669 N N . ARG A 1 86 ? -3.347 -8.403 13.407 1.00 79.44 86 ARG A N 1
ATOM 670 C CA . ARG A 1 86 ? -3.956 -7.283 12.662 1.00 79.44 86 ARG A CA 1
ATOM 671 C C . ARG A 1 86 ? -2.926 -6.232 12.258 1.00 79.44 86 ARG A C 1
ATOM 673 O O . ARG A 1 86 ? -2.862 -5.852 11.090 1.00 79.44 86 ARG A O 1
ATOM 680 N N . VAL A 1 87 ? -2.063 -5.811 13.188 1.00 82.00 87 VAL A N 1
ATOM 681 C CA . VAL A 1 87 ? -0.974 -4.869 12.884 1.00 82.00 87 VAL A CA 1
ATOM 682 C C . VAL A 1 87 ? -0.038 -5.449 11.824 1.00 82.00 87 VAL A C 1
ATOM 684 O O . VAL A 1 87 ? 0.348 -4.744 10.897 1.00 82.00 87 VAL A O 1
ATOM 687 N N . LYS A 1 88 ? 0.328 -6.730 11.920 1.00 82.62 88 LYS A N 1
ATOM 688 C CA . LYS A 1 88 ? 1.232 -7.379 10.960 1.00 82.62 88 LYS A CA 1
ATOM 689 C C . LYS A 1 88 ? 0.616 -7.484 9.561 1.00 82.62 88 LYS A C 1
ATOM 691 O O . LYS A 1 88 ? 1.316 -7.203 8.590 1.00 82.62 88 LYS A O 1
ATOM 696 N N . GLY A 1 89 ? -0.6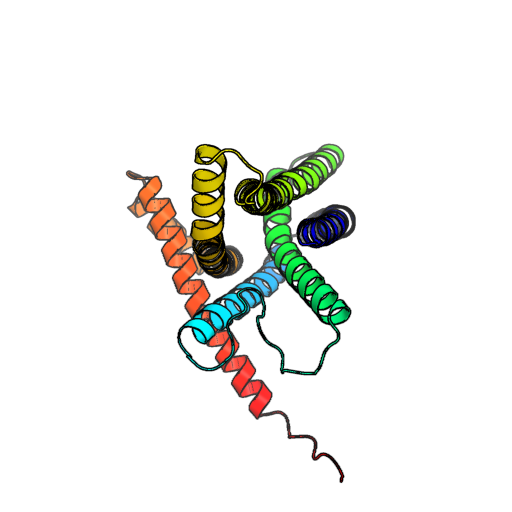59 -7.857 9.456 1.00 82.56 89 GLY A N 1
ATOM 697 C CA . GLY A 1 89 ? -1.388 -7.920 8.185 1.00 82.56 89 GLY A CA 1
ATOM 698 C C . GLY A 1 89 ? -1.502 -6.548 7.518 1.00 82.56 89 GLY A C 1
ATOM 699 O O . GLY A 1 89 ? -1.134 -6.391 6.353 1.00 82.56 89 GLY A O 1
ATOM 700 N N . ALA A 1 90 ? -1.890 -5.527 8.290 1.00 83.00 90 ALA A N 1
ATOM 701 C CA . ALA A 1 90 ? -1.971 -4.151 7.803 1.00 83.00 90 ALA A CA 1
ATOM 702 C C . ALA A 1 90 ? -0.609 -3.625 7.322 1.00 83.00 90 ALA A C 1
ATOM 704 O O . ALA A 1 90 ? -0.520 -3.019 6.259 1.00 83.00 90 ALA A O 1
ATOM 705 N N . VAL A 1 91 ? 0.469 -3.910 8.062 1.00 84.88 91 VAL A N 1
ATOM 706 C CA . VAL A 1 91 ? 1.834 -3.521 7.674 1.00 84.88 91 VAL A CA 1
ATOM 707 C C . VAL A 1 91 ? 2.306 -4.254 6.414 1.00 84.88 91 VAL A C 1
ATOM 709 O O . VAL A 1 91 ? 3.011 -3.655 5.609 1.00 84.88 91 VAL A O 1
ATOM 712 N N . ARG A 1 92 ? 1.936 -5.527 6.207 1.00 84.38 92 ARG A N 1
ATOM 713 C CA . ARG A 1 92 ? 2.267 -6.264 4.971 1.00 84.38 92 ARG A CA 1
ATOM 714 C C . ARG A 1 92 ? 1.577 -5.664 3.753 1.00 84.38 92 ARG A C 1
ATOM 716 O O . ARG A 1 92 ? 2.236 -5.423 2.749 1.00 84.38 92 ARG A O 1
ATOM 723 N N . THR A 1 93 ? 0.280 -5.405 3.866 1.00 82.94 93 THR A N 1
ATOM 724 C CA . THR A 1 93 ? -0.499 -4.819 2.770 1.00 82.94 93 THR A CA 1
ATOM 725 C C . THR A 1 93 ? 0.013 -3.422 2.429 1.00 82.94 93 THR A C 1
ATOM 727 O O . THR A 1 93 ? 0.255 -3.118 1.263 1.00 82.94 93 THR A O 1
ATOM 730 N N . ASP A 1 94 ? 0.277 -2.597 3.451 1.00 88.06 94 ASP A N 1
ATOM 731 C CA . ASP A 1 94 ? 0.898 -1.284 3.270 1.00 88.06 94 ASP A CA 1
ATOM 732 C C . ASP A 1 94 ? 2.282 -1.393 2.628 1.00 88.06 94 ASP A C 1
ATOM 734 O O . ASP A 1 94 ? 2.575 -0.604 1.740 1.00 88.06 94 ASP A O 1
ATOM 738 N N . LEU A 1 95 ? 3.119 -2.367 3.006 1.00 85.81 95 LEU A N 1
ATOM 739 C CA . LEU A 1 95 ? 4.436 -2.554 2.393 1.00 85.81 95 LEU A CA 1
ATOM 740 C C . LEU A 1 95 ? 4.325 -2.780 0.881 1.00 85.81 95 LEU A C 1
ATOM 742 O O . LEU A 1 95 ? 5.097 -2.188 0.133 1.00 85.81 95 LEU A O 1
ATOM 746 N N . ILE A 1 96 ? 3.369 -3.601 0.438 1.00 85.06 96 ILE A N 1
ATOM 747 C CA . ILE A 1 96 ? 3.180 -3.895 -0.987 1.00 85.06 96 ILE A CA 1
ATOM 748 C C . ILE A 1 96 ? 2.682 -2.653 -1.732 1.00 85.06 96 ILE A C 1
ATOM 750 O O . ILE A 1 96 ? 3.286 -2.272 -2.731 1.00 85.06 96 ILE A O 1
ATOM 754 N N . LEU A 1 97 ? 1.649 -1.976 -1.215 1.00 85.31 97 LEU A N 1
ATOM 755 C CA . LEU A 1 97 ? 1.142 -0.730 -1.811 1.00 85.31 97 LEU A CA 1
ATOM 756 C C . LEU A 1 97 ? 2.216 0.368 -1.833 1.00 85.31 97 LEU A C 1
ATOM 758 O O . LEU A 1 97 ? 2.369 1.109 -2.799 1.00 85.31 97 LEU A O 1
ATOM 762 N N . SER A 1 98 ? 3.012 0.452 -0.772 1.00 87.94 98 SER A N 1
ATOM 763 C CA . SER A 1 98 ? 4.099 1.422 -0.660 1.00 87.94 98 SER A CA 1
ATOM 764 C C . SER A 1 98 ? 5.239 1.127 -1.614 1.00 87.94 98 SER A C 1
ATOM 766 O O . SER A 1 98 ? 5.874 2.066 -2.078 1.00 87.94 98 SER A O 1
ATOM 768 N N . ALA A 1 99 ? 5.523 -0.146 -1.898 1.00 88.00 99 ALA A N 1
ATOM 769 C CA . ALA A 1 99 ? 6.585 -0.528 -2.816 1.00 88.00 99 ALA A CA 1
ATOM 770 C C . ALA A 1 99 ? 6.322 0.014 -4.227 1.00 88.00 99 ALA A C 1
ATOM 772 O O . ALA A 1 99 ? 7.250 0.501 -4.868 1.00 88.00 99 ALA A O 1
ATOM 773 N N . GLU A 1 100 ? 5.066 0.014 -4.677 1.00 87.81 100 GLU A N 1
ATOM 774 C CA . GLU A 1 100 ? 4.685 0.623 -5.952 1.00 87.81 100 GLU A CA 1
ATOM 775 C C . GLU A 1 100 ? 4.870 2.144 -5.934 1.00 87.81 100 GLU A C 1
ATOM 777 O O . GLU A 1 100 ? 5.539 2.682 -6.811 1.00 87.81 100 GLU A O 1
ATOM 782 N N . ILE A 1 101 ? 4.361 2.842 -4.912 1.00 90.06 101 ILE A N 1
ATOM 783 C CA . ILE A 1 101 ? 4.532 4.302 -4.786 1.00 90.06 101 ILE A CA 1
ATOM 784 C C . ILE A 1 101 ? 6.020 4.673 -4.778 1.00 90.06 101 ILE A C 1
ATOM 786 O O . ILE A 1 101 ? 6.436 5.632 -5.428 1.00 90.06 101 ILE A O 1
ATOM 790 N N . VAL A 1 102 ? 6.835 3.904 -4.055 1.00 89.50 102 VAL A N 1
ATOM 791 C CA . VAL A 1 102 ? 8.292 4.063 -3.978 1.00 89.50 102 VAL A CA 1
ATOM 792 C C . VAL A 1 102 ? 8.937 3.820 -5.344 1.00 89.50 102 VAL A C 1
ATOM 794 O O . VAL A 1 102 ? 9.822 4.579 -5.726 1.00 89.50 102 VAL A O 1
ATOM 797 N N . ALA A 1 103 ? 8.490 2.822 -6.106 1.00 88.00 103 ALA A N 1
ATOM 798 C CA . ALA A 1 103 ? 8.999 2.549 -7.446 1.00 88.00 103 ALA A CA 1
ATOM 799 C C . ALA A 1 103 ? 8.600 3.622 -8.469 1.00 88.00 103 ALA A C 1
ATOM 801 O O . ALA A 1 103 ? 9.445 4.050 -9.253 1.00 88.00 103 ALA A O 1
ATOM 802 N N . ILE A 1 104 ? 7.359 4.118 -8.418 1.00 88.69 104 ILE A N 1
ATOM 803 C CA . ILE A 1 104 ? 6.908 5.263 -9.220 1.00 88.69 104 ILE A CA 1
ATOM 804 C C . ILE A 1 104 ? 7.755 6.486 -8.866 1.00 88.69 104 ILE A C 1
ATOM 806 O O . ILE A 1 104 ? 8.337 7.109 -9.752 1.00 88.69 104 ILE A O 1
ATOM 810 N N . THR A 1 105 ? 7.913 6.780 -7.573 1.00 91.81 105 THR A N 1
ATOM 811 C CA . THR A 1 105 ? 8.755 7.888 -7.100 1.00 91.81 105 THR A CA 1
ATOM 812 C C . THR A 1 105 ? 10.177 7.745 -7.630 1.00 91.81 105 THR A C 1
ATOM 814 O O . THR A 1 105 ? 10.682 8.681 -8.245 1.00 91.81 105 THR A O 1
ATOM 817 N N . TYR A 1 106 ? 10.788 6.566 -7.484 1.00 90.75 106 TYR A N 1
ATOM 818 C CA . TYR A 1 106 ? 12.121 6.284 -8.005 1.00 90.75 106 TYR A CA 1
ATOM 819 C C . TYR A 1 106 ? 12.204 6.539 -9.513 1.00 90.75 106 TYR A C 1
ATOM 821 O O . TYR A 1 106 ? 13.082 7.276 -9.947 1.00 90.75 106 TYR A O 1
ATOM 829 N N . SER A 1 107 ? 11.256 6.023 -10.303 1.00 87.19 107 SER A N 1
ATOM 830 C CA . SER A 1 107 ? 11.246 6.209 -11.760 1.00 87.19 107 SER A CA 1
ATOM 831 C C . SER A 1 107 ? 11.188 7.684 -12.179 1.00 87.19 107 SER A C 1
ATOM 833 O O . SER A 1 107 ? 11.820 8.064 -13.158 1.00 87.19 107 SER A O 1
ATOM 835 N N . THR A 1 108 ? 10.515 8.542 -11.401 1.00 89.81 108 THR A N 1
ATOM 836 C CA . THR A 1 108 ? 10.439 9.989 -11.683 1.00 89.81 108 THR A CA 1
ATOM 837 C C . THR A 1 108 ? 11.707 10.765 -11.333 1.00 89.81 108 THR A C 1
ATOM 839 O O . THR A 1 108 ? 11.926 11.856 -11.861 1.00 89.81 108 THR A O 1
ATOM 842 N N . VAL A 1 109 ? 12.547 10.228 -10.444 1.00 93.44 109 VAL A N 1
ATOM 843 C CA . VAL A 1 109 ? 13.804 10.865 -10.021 1.00 93.44 109 VAL A CA 1
ATOM 844 C C . VAL A 1 109 ? 15.045 10.105 -10.478 1.00 93.44 109 VAL A C 1
ATOM 846 O O . VAL A 1 109 ? 16.150 10.522 -10.141 1.00 93.44 109 VAL A O 1
ATOM 849 N N . ALA A 1 110 ? 14.889 9.037 -11.262 1.00 89.75 110 ALA A N 1
ATOM 850 C CA . ALA A 1 110 ? 15.976 8.150 -11.674 1.00 89.75 110 ALA A CA 1
ATOM 851 C C . ALA A 1 110 ? 17.111 8.892 -12.405 1.00 89.75 110 ALA A C 1
ATOM 853 O O . ALA A 1 110 ? 18.279 8.561 -12.213 1.00 89.75 110 ALA A O 1
ATOM 854 N N . ASP A 1 111 ? 16.781 9.949 -13.155 1.00 91.31 111 ASP A N 1
ATOM 855 C CA . ASP A 1 111 ? 17.745 10.778 -13.896 1.00 91.31 111 ASP A CA 1
ATOM 856 C C . ASP A 1 111 ? 18.374 11.914 -13.064 1.00 91.31 111 ASP A C 1
ATOM 858 O O . ASP A 1 111 ? 19.107 12.757 -13.587 1.00 91.31 111 ASP A O 1
ATOM 862 N N . LYS A 1 112 ? 18.048 12.019 -11.770 1.00 94.56 112 LYS A N 1
ATOM 863 C CA . LYS A 1 112 ? 18.583 13.055 -10.872 1.00 94.56 112 LYS A CA 1
ATOM 864 C C . LYS A 1 112 ? 19.811 12.556 -10.123 1.00 94.56 112 LYS A C 1
ATOM 866 O O . LYS A 1 112 ? 20.023 11.357 -9.978 1.00 94.56 112 LYS A O 1
ATOM 871 N N . GLU A 1 113 ? 20.601 13.486 -9.594 1.00 95.56 113 GLU A N 1
ATOM 872 C CA . GLU A 1 113 ? 21.724 13.145 -8.720 1.00 95.56 113 GLU A CA 1
ATOM 873 C C . GLU A 1 113 ? 21.239 12.386 -7.471 1.00 95.56 113 GLU A C 1
ATOM 875 O O . GLU A 1 113 ? 20.153 12.655 -6.948 1.00 95.56 113 GLU A O 1
ATOM 880 N N . LEU A 1 114 ? 22.065 11.465 -6.963 1.00 92.75 114 LEU A N 1
ATOM 881 C CA . LEU A 1 114 ? 21.757 10.600 -5.820 1.00 92.75 114 LEU A CA 1
ATOM 882 C C . LEU A 1 114 ? 21.217 11.373 -4.604 1.00 92.75 114 LEU A C 1
ATOM 884 O O . LEU A 1 114 ? 20.273 10.924 -3.956 1.00 92.75 114 LEU A O 1
ATOM 888 N N . THR A 1 115 ? 21.762 12.558 -4.325 1.00 95.44 115 THR A N 1
ATOM 889 C CA . THR A 1 115 ? 21.307 13.429 -3.232 1.00 95.44 115 THR A CA 1
ATOM 890 C C . THR A 1 115 ? 19.837 13.827 -3.395 1.00 95.44 115 THR A C 1
ATOM 892 O O . THR A 1 115 ? 19.059 13.757 -2.441 1.00 95.44 115 THR A O 1
ATOM 895 N N . THR A 1 116 ? 19.425 14.193 -4.612 1.00 94.81 116 THR A N 1
ATOM 896 C CA . THR A 1 116 ? 18.029 14.515 -4.932 1.00 94.81 116 THR A CA 1
ATOM 897 C C . THR A 1 116 ? 17.144 13.278 -4.843 1.00 94.81 116 THR A C 1
ATOM 899 O O . THR A 1 116 ? 16.055 13.365 -4.279 1.00 94.81 116 THR A O 1
ATOM 902 N N . GLN A 1 117 ? 17.611 12.126 -5.337 1.00 93.62 117 GLN A N 1
ATOM 903 C CA . GLN A 1 117 ? 16.854 10.876 -5.242 1.00 93.62 117 GLN A CA 1
ATOM 904 C C . GLN A 1 117 ? 16.555 10.526 -3.782 1.00 93.62 117 GLN A C 1
ATOM 906 O O . GLN A 1 117 ? 15.398 10.336 -3.419 1.00 93.62 117 GLN A O 1
ATOM 911 N N . ILE A 1 118 ? 17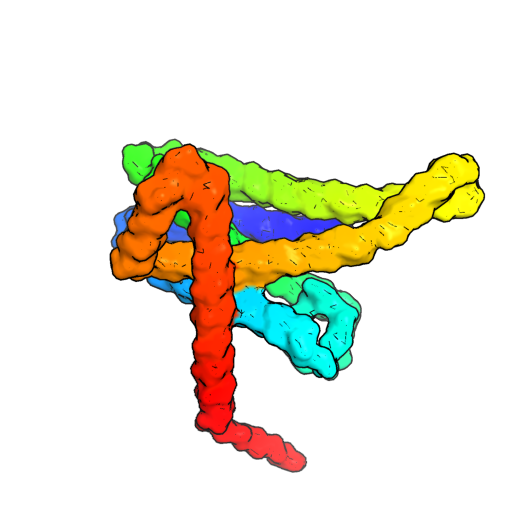.575 10.523 -2.917 1.00 94.69 118 ILE A N 1
ATOM 912 C CA . ILE A 1 118 ? 17.421 10.230 -1.486 1.00 94.69 118 ILE A CA 1
ATOM 913 C C . ILE A 1 118 ? 16.453 11.220 -0.831 1.00 94.69 118 ILE A C 1
ATOM 915 O O . ILE A 1 118 ? 15.538 10.800 -0.120 1.00 94.69 118 ILE A O 1
ATOM 919 N N . ALA A 1 119 ? 16.619 12.521 -1.085 1.00 96.25 119 ALA A N 1
ATOM 920 C CA . ALA A 1 119 ? 15.771 13.551 -0.494 1.00 96.25 119 ALA A CA 1
ATOM 921 C C . ALA A 1 119 ? 14.293 13.380 -0.884 1.00 96.25 119 ALA A C 1
ATOM 923 O O . ALA A 1 119 ? 13.425 13.403 -0.010 1.00 96.25 119 ALA A O 1
ATOM 924 N N . VAL A 1 120 ? 14.002 13.157 -2.171 1.00 95.56 120 VAL A N 1
ATOM 925 C CA . VAL A 1 120 ? 12.626 12.968 -2.657 1.00 95.56 120 VAL A CA 1
ATOM 926 C C . VAL A 1 120 ? 12.029 11.668 -2.123 1.00 95.56 120 VAL A C 1
ATOM 928 O O . VAL A 1 120 ? 10.908 11.676 -1.620 1.00 95.56 120 VAL A O 1
ATOM 931 N N . MET A 1 121 ? 12.782 10.567 -2.150 1.00 94.50 121 MET A N 1
ATOM 932 C CA . MET A 1 121 ? 12.318 9.269 -1.651 1.00 94.50 121 MET A CA 1
ATOM 933 C C . MET A 1 121 ? 11.971 9.321 -0.157 1.00 94.50 121 MET A C 1
ATOM 935 O O . MET A 1 121 ? 10.949 8.777 0.262 1.00 94.50 121 MET A O 1
ATOM 939 N N . LEU A 1 122 ? 12.783 10.006 0.656 1.00 95.31 122 LEU A N 1
ATOM 940 C CA 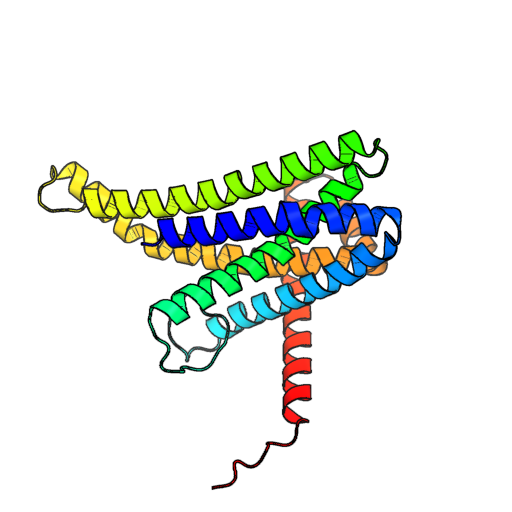. LEU A 1 122 ? 12.490 10.220 2.077 1.00 95.31 122 LEU A CA 1
ATOM 941 C C . LEU A 1 122 ? 11.288 11.143 2.281 1.00 95.31 122 LEU A C 1
ATOM 943 O O . LEU A 1 122 ? 10.429 10.844 3.112 1.00 95.31 122 LEU A O 1
ATOM 947 N N . ALA A 1 123 ? 11.199 12.233 1.516 1.00 96.06 123 ALA A N 1
ATOM 948 C CA . ALA A 1 123 ? 10.082 13.165 1.596 1.00 96.06 123 ALA A CA 1
ATOM 949 C C . ALA A 1 123 ? 8.751 12.473 1.280 1.00 96.06 123 ALA A C 1
ATOM 951 O O . ALA A 1 123 ? 7.810 12.592 2.062 1.00 96.06 123 ALA A O 1
ATOM 952 N N . VAL A 1 124 ? 8.682 11.691 0.197 1.00 95.00 124 VAL A N 1
ATOM 953 C CA . VAL A 1 124 ? 7.478 10.936 -0.181 1.00 95.00 124 VAL A CA 1
ATOM 954 C C . VAL A 1 124 ? 7.146 9.869 0.861 1.00 95.00 124 VAL A C 1
ATOM 956 O O . VAL A 1 124 ? 5.991 9.771 1.277 1.00 95.00 124 VAL A O 1
ATOM 959 N N . ALA A 1 125 ? 8.138 9.112 1.344 1.00 92.69 125 ALA A N 1
ATOM 960 C CA . ALA A 1 125 ? 7.929 8.094 2.374 1.00 92.69 125 ALA A CA 1
ATOM 961 C C . ALA A 1 125 ? 7.310 8.681 3.653 1.00 92.69 125 ALA A C 1
ATOM 963 O O . ALA A 1 125 ? 6.345 8.132 4.191 1.00 92.69 125 ALA A O 1
ATOM 964 N N . ILE A 1 126 ? 7.839 9.813 4.124 1.00 94.94 126 ILE A N 1
ATOM 965 C CA . ILE A 1 126 ? 7.329 10.534 5.293 1.00 94.94 126 ILE A CA 1
ATOM 966 C C . ILE A 1 126 ? 5.933 11.086 4.997 1.00 94.94 126 ILE A C 1
ATOM 968 O O . ILE A 1 126 ? 4.991 10.803 5.740 1.00 94.94 126 ILE A O 1
ATOM 972 N N . PHE A 1 127 ? 5.789 11.831 3.901 1.00 95.50 127 PHE A N 1
ATOM 973 C CA . PHE A 1 127 ? 4.554 12.518 3.540 1.00 95.50 127 PHE A CA 1
ATOM 974 C C . PHE A 1 127 ? 3.378 11.552 3.408 1.00 95.50 127 PHE A C 1
ATOM 976 O O . PHE A 1 127 ? 2.364 11.746 4.073 1.00 95.50 127 PHE A O 1
ATOM 983 N N . ILE A 1 128 ? 3.521 10.479 2.626 1.00 92.38 128 ILE A N 1
ATOM 984 C CA . ILE A 1 128 ? 2.445 9.502 2.419 1.00 92.38 128 ILE A CA 1
ATOM 985 C C . ILE A 1 128 ? 2.091 8.791 3.724 1.00 92.38 128 ILE A C 1
ATOM 987 O O . ILE A 1 128 ? 0.911 8.590 4.004 1.00 92.38 128 ILE A O 1
ATOM 991 N N . THR A 1 129 ? 3.076 8.470 4.568 1.00 92.44 129 THR A N 1
ATOM 992 C CA . THR A 1 129 ? 2.793 7.842 5.866 1.00 92.44 129 THR A CA 1
ATOM 993 C C . THR A 1 129 ? 1.946 8.757 6.748 1.00 92.44 129 THR A C 1
ATOM 995 O O . THR A 1 129 ? 0.909 8.339 7.260 1.00 92.44 129 THR A O 1
ATOM 998 N N . PHE A 1 130 ? 2.342 10.020 6.911 1.00 94.38 130 PHE A N 1
ATOM 999 C CA . PHE A 1 130 ? 1.569 10.958 7.725 1.00 94.38 130 PHE A CA 1
ATOM 1000 C C . PHE A 1 130 ? 0.218 11.304 7.097 1.00 94.38 130 PHE A C 1
ATOM 1002 O O . PHE A 1 130 ? -0.763 11.409 7.826 1.00 94.38 130 PHE A O 1
ATOM 1009 N N . ALA A 1 131 ? 0.138 11.433 5.773 1.00 93.81 131 ALA A N 1
ATOM 1010 C CA . ALA A 1 131 ? -1.109 11.727 5.078 1.00 93.81 131 ALA A CA 1
ATOM 1011 C C . ALA A 1 131 ? -2.127 10.590 5.246 1.00 93.81 131 ALA A C 1
ATOM 1013 O O . ALA A 1 131 ? -3.242 10.829 5.707 1.00 93.81 131 ALA A O 1
ATOM 1014 N N . VAL A 1 132 ? -1.739 9.347 4.943 1.00 91.19 132 VAL A N 1
ATOM 1015 C CA . VAL A 1 132 ? -2.643 8.188 4.990 1.00 91.19 132 VAL A CA 1
ATOM 1016 C C . VAL A 1 132 ? -3.036 7.864 6.429 1.00 91.19 132 VAL A C 1
ATOM 1018 O O . VAL A 1 132 ? -4.222 7.838 6.752 1.00 91.19 132 VAL A O 1
ATOM 1021 N N . TYR A 1 133 ? -2.069 7.668 7.331 1.00 90.94 133 TYR A N 1
ATOM 1022 C CA . TYR A 1 133 ? -2.389 7.302 8.715 1.00 90.94 133 TYR A CA 1
ATOM 1023 C C . TYR A 1 133 ? -2.940 8.472 9.527 1.00 90.94 133 TYR A C 1
ATOM 1025 O O . TYR A 1 133 ? -3.715 8.249 10.455 1.00 90.94 133 TYR A O 1
ATOM 1033 N N . GLY A 1 134 ? -2.594 9.711 9.172 1.00 92.00 134 GLY A N 1
ATOM 1034 C CA . GLY A 1 134 ? -3.231 10.903 9.722 1.00 92.00 134 GLY A CA 1
ATOM 1035 C C . GLY A 1 134 ? -4.703 10.961 9.336 1.00 92.00 134 GLY A C 1
ATOM 1036 O O . GLY A 1 134 ? -5.547 11.129 10.210 1.00 92.00 134 GLY A O 1
ATOM 1037 N N . PHE A 1 135 ? -5.033 10.726 8.064 1.00 92.69 135 PHE A N 1
ATOM 1038 C CA . PHE A 1 135 ? -6.418 10.679 7.598 1.00 92.69 135 PHE A CA 1
ATOM 1039 C C . PHE A 1 135 ? -7.226 9.560 8.271 1.00 92.69 135 PHE A C 1
ATOM 1041 O O . PHE A 1 135 ? -8.298 9.817 8.818 1.00 92.69 135 PHE A O 1
ATOM 1048 N N . VAL A 1 136 ? -6.688 8.337 8.328 1.00 90.06 136 VAL A N 1
ATOM 1049 C CA . VAL A 1 136 ? -7.335 7.214 9.035 1.00 90.06 136 VAL A CA 1
ATOM 1050 C C . VAL A 1 136 ? -7.476 7.515 10.534 1.00 90.06 136 VAL A C 1
ATOM 1052 O O . VAL A 1 136 ? -8.519 7.251 11.130 1.00 90.06 136 VAL A O 1
ATO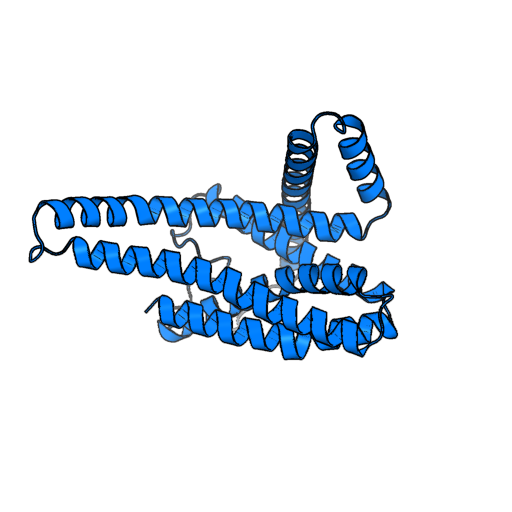M 1055 N N . GLY A 1 137 ? -6.463 8.130 11.150 1.00 89.94 137 GLY A N 1
ATOM 1056 C CA . GLY A 1 137 ? -6.507 8.564 12.546 1.00 89.94 137 GLY A CA 1
ATOM 1057 C C . GLY A 1 137 ? -7.576 9.624 12.813 1.00 89.94 137 GLY A C 1
ATOM 1058 O O . GLY A 1 137 ? -8.242 9.562 13.844 1.00 89.94 137 GLY A O 1
ATOM 1059 N N . LEU A 1 138 ? -7.787 10.561 11.884 1.00 91.62 138 LEU A N 1
ATOM 1060 C CA . LEU A 1 138 ? -8.855 11.560 11.967 1.00 91.62 138 LEU A CA 1
ATOM 1061 C C . LEU A 1 138 ? -10.243 10.919 11.885 1.00 91.62 138 LEU A C 1
ATOM 1063 O O . LEU A 1 138 ? -11.120 11.312 12.650 1.00 91.62 138 LEU A O 1
ATOM 1067 N N . ILE A 1 139 ? -10.429 9.918 11.020 1.00 89.25 139 ILE A N 1
ATOM 1068 C CA . ILE A 1 139 ? -11.686 9.161 10.916 1.00 89.25 139 ILE A CA 1
ATOM 1069 C C . ILE A 1 139 ? -12.027 8.501 12.254 1.00 89.25 139 ILE A C 1
ATOM 1071 O O . ILE A 1 139 ? -13.106 8.726 12.799 1.00 89.25 139 ILE A O 1
ATOM 1075 N N . VAL A 1 140 ? -11.088 7.742 12.821 1.00 88.81 140 VAL A N 1
ATOM 1076 C CA . VAL A 1 140 ? -11.297 7.059 14.107 1.00 88.81 140 VAL A CA 1
ATOM 1077 C C . VAL A 1 140 ? -11.480 8.064 15.243 1.00 88.81 140 VAL A C 1
ATOM 1079 O O . VAL A 1 140 ? -12.307 7.876 16.132 1.00 88.81 140 VAL A O 1
ATOM 1082 N N . LYS A 1 141 ? -10.762 9.191 15.203 1.00 89.44 141 LYS A N 1
ATOM 1083 C CA . LYS A 1 141 ? -10.940 10.252 16.196 1.00 89.44 141 LYS A CA 1
ATOM 1084 C C . LYS A 1 141 ? -12.326 10.890 16.112 1.00 89.44 141 LYS A C 1
ATOM 1086 O O . LYS A 1 141 ? -12.882 11.244 17.151 1.00 89.44 141 LYS A O 1
ATOM 1091 N N . ALA A 1 142 ? -12.875 11.049 14.909 1.00 88.62 142 ALA A N 1
ATOM 1092 C CA . ALA A 1 142 ? -14.232 11.540 14.724 1.00 88.62 142 ALA A CA 1
ATOM 1093 C C . ALA A 1 142 ? -15.255 10.574 15.342 1.00 88.62 142 ALA A C 1
ATOM 1095 O O . ALA A 1 142 ? -16.189 11.045 15.990 1.00 88.62 142 ALA A O 1
ATOM 1096 N N . ASP A 1 143 ? -15.048 9.257 15.238 1.00 88.38 143 ASP A N 1
ATOM 1097 C CA . ASP A 1 143 ? -15.911 8.268 15.899 1.00 88.38 143 ASP A CA 1
ATOM 1098 C C . ASP A 1 143 ? -15.896 8.401 17.429 1.00 88.38 143 ASP A C 1
ATOM 1100 O O . ASP A 1 143 ? -16.943 8.574 18.059 1.00 88.38 143 ASP A O 1
ATOM 1104 N N . ASP A 1 144 ? -14.698 8.456 18.024 1.00 87.81 144 ASP A N 1
ATOM 1105 C CA . ASP A 1 144 ? -14.512 8.658 19.468 1.00 87.81 144 ASP A CA 1
ATOM 1106 C C . ASP A 1 144 ? -15.224 9.935 19.961 1.00 87.81 144 ASP A C 1
ATOM 1108 O O . ASP A 1 144 ? -15.844 9.961 21.032 1.00 87.81 144 ASP A O 1
ATOM 1112 N N . ILE A 1 145 ? -15.141 11.016 19.178 1.00 88.12 145 ILE A N 1
ATOM 1113 C CA . ILE A 1 145 ? -15.815 12.286 19.472 1.00 88.12 145 ILE A CA 1
ATOM 1114 C C . ILE A 1 145 ? -17.338 12.119 19.373 1.00 88.12 145 ILE A C 1
ATOM 1116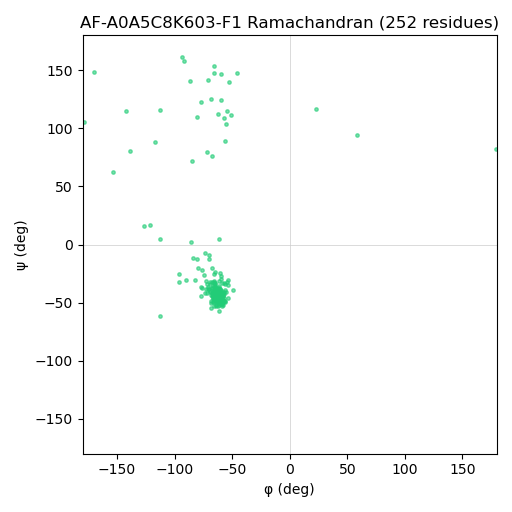 O O . ILE A 1 145 ? -18.056 12.614 20.244 1.00 88.12 145 ILE A O 1
ATOM 1120 N N . GLY A 1 146 ? -17.840 11.383 18.378 1.00 88.06 146 GLY A N 1
ATOM 1121 C CA . GLY A 1 146 ? -19.259 11.041 18.233 1.00 88.06 146 GLY A CA 1
ATOM 1122 C C . GLY A 1 146 ? -19.811 10.312 19.452 1.00 88.06 146 GLY A C 1
ATOM 1123 O O . GLY A 1 146 ? -20.817 10.734 20.030 1.00 88.06 146 GLY A O 1
ATOM 1124 N N . MET A 1 147 ? -19.095 9.282 19.903 1.00 88.12 147 MET A N 1
ATOM 1125 C CA . MET A 1 147 ? -19.419 8.518 21.108 1.00 88.12 147 MET A CA 1
ATOM 1126 C C . MET A 1 147 ? -19.417 9.399 22.359 1.00 88.12 147 MET A C 1
ATOM 1128 O O . MET A 1 147 ? -20.299 9.283 23.213 1.00 88.12 147 MET A O 1
ATOM 1132 N N . HIS A 1 148 ? -18.451 10.314 22.475 1.00 88.69 148 HIS A N 1
ATOM 1133 C CA . HIS A 1 148 ? -18.403 11.254 23.590 1.00 88.69 148 HIS A CA 1
ATOM 1134 C C . HIS A 1 148 ? -19.587 12.232 23.574 1.00 88.69 148 HIS A C 1
ATOM 1136 O O . HIS A 1 148 ? -20.184 12.471 24.624 1.00 88.69 148 HIS A O 1
ATOM 1142 N N . MET A 1 149 ? -19.963 12.753 22.401 1.00 88.44 149 MET A N 1
ATOM 1143 C CA . MET A 1 149 ? -21.106 13.658 22.230 1.00 88.44 149 MET A CA 1
ATOM 1144 C C . MET A 1 149 ? -22.448 12.965 22.491 1.00 88.44 149 MET A C 1
ATOM 1146 O O . MET A 1 149 ? -23.356 13.595 23.030 1.00 88.44 149 MET A O 1
ATOM 1150 N N . ALA A 1 150 ? -22.566 11.669 22.192 1.00 87.88 150 ALA A N 1
ATOM 1151 C CA . ALA A 1 150 ? -23.784 10.881 22.384 1.00 87.88 150 ALA A CA 1
ATOM 1152 C C . ALA A 1 150 ? -24.146 10.603 23.861 1.00 87.88 150 ALA A C 1
ATOM 1154 O O . ALA A 1 150 ? -25.247 10.116 24.131 1.00 87.88 150 ALA A O 1
ATOM 1155 N N . LYS A 1 151 ? -23.261 10.915 24.820 1.00 88.38 151 LYS A N 1
ATOM 1156 C CA . LYS A 1 151 ? -23.501 10.705 26.259 1.00 88.38 151 LYS A CA 1
ATOM 1157 C C . LYS A 1 151 ? -24.633 11.583 26.801 1.00 88.38 151 LYS A C 1
ATOM 1159 O O . LYS A 1 151 ? -24.826 12.720 26.375 1.00 88.38 151 LYS A O 1
ATOM 1164 N N . GLU A 1 152 ? -25.351 11.062 27.795 1.00 75.94 152 GLU A N 1
ATOM 1165 C CA . GLU A 1 152 ? -26.554 11.693 28.360 1.00 75.94 152 GLU A CA 1
ATOM 1166 C C . GLU A 1 152 ? -26.301 13.034 29.056 1.00 75.94 152 GLU A C 1
ATOM 1168 O O . GLU A 1 152 ? -27.200 13.868 29.095 1.00 75.94 152 GLU A O 1
ATOM 1173 N N . ASN A 1 153 ? -25.072 13.268 29.522 1.00 84.31 153 ASN A N 1
ATOM 1174 C CA . ASN A 1 153 ? -24.678 14.496 30.216 1.00 84.31 153 ASN A CA 1
ATOM 1175 C C . ASN A 1 153 ? -24.539 15.717 29.282 1.00 84.31 153 ASN A C 1
ATOM 1177 O O . ASN A 1 153 ? -24.330 16.828 29.763 1.00 84.31 153 ASN A O 1
ATOM 1181 N N . ASN A 1 154 ? -24.626 15.531 27.959 1.00 87.25 154 ASN A N 1
ATOM 1182 C CA . ASN A 1 154 ? -24.482 16.610 26.982 1.00 87.25 154 ASN A CA 1
ATOM 1183 C C . ASN A 1 154 ? -25.822 17.256 26.612 1.00 87.25 154 ASN A C 1
ATOM 1185 O O . ASN A 1 154 ? -26.888 16.643 26.689 1.00 87.25 154 ASN A O 1
ATOM 1189 N N . HIS A 1 155 ? -25.752 18.495 26.116 1.00 91.25 155 HIS A N 1
ATOM 1190 C CA . HIS A 1 155 ? -26.918 19.234 25.634 1.00 91.25 155 HIS A CA 1
ATOM 1191 C C . HIS A 1 155 ? -27.718 18.415 24.591 1.00 91.25 155 HIS A C 1
ATOM 1193 O O . HIS A 1 155 ? -27.106 17.804 23.708 1.00 91.25 155 HIS A O 1
ATOM 1199 N N . PRO A 1 156 ? -29.069 18.426 24.606 1.00 88.19 156 PRO A N 1
ATOM 1200 C CA . PRO A 1 156 ? -29.891 17.557 23.753 1.00 88.19 156 PRO A CA 1
ATOM 1201 C C . PRO A 1 156 ? -29.591 17.638 22.248 1.00 88.19 156 PRO A C 1
ATOM 1203 O O . PRO A 1 156 ? -29.711 16.638 21.542 1.00 88.19 156 PRO A O 1
ATOM 1206 N N . GLN A 1 157 ? -29.187 18.811 21.750 1.00 89.12 157 GLN A N 1
ATOM 1207 C CA . GLN A 1 157 ? -28.788 19.001 20.348 1.00 89.12 157 GLN A CA 1
ATOM 1208 C C . GLN A 1 157 ? -27.433 18.343 20.029 1.00 89.12 157 GLN A C 1
ATOM 1210 O O . GLN A 1 157 ? -27.311 17.665 19.012 1.00 89.12 157 GLN A O 1
ATOM 1215 N N . VAL A 1 158 ? -26.451 18.468 20.930 1.00 88.50 158 VAL A N 1
ATOM 1216 C CA . VAL A 1 158 ? -25.128 17.824 20.816 1.00 88.50 158 VAL A CA 1
ATOM 1217 C C . VAL A 1 158 ? -25.271 16.306 20.892 1.00 88.50 158 VAL A C 1
ATOM 1219 O O . VAL A 1 158 ? -24.675 15.581 20.099 1.00 88.50 158 VAL A O 1
ATOM 1222 N N . ARG A 1 159 ? -26.148 15.822 21.779 1.00 90.56 159 ARG A N 1
ATOM 1223 C CA . ARG A 1 159 ? -26.465 14.399 21.911 1.00 90.56 159 ARG A CA 1
ATOM 1224 C C . ARG A 1 159 ? -27.063 13.815 20.634 1.00 90.56 159 ARG A C 1
ATOM 1226 O O . ARG A 1 159 ? -26.610 12.768 20.183 1.00 90.56 159 ARG A O 1
ATOM 1233 N N . LYS A 1 160 ? -28.046 14.495 20.029 1.00 90.94 160 LYS A N 1
ATOM 1234 C CA . LYS A 1 160 ? -28.646 14.067 18.751 1.00 90.94 160 LYS A CA 1
ATOM 1235 C C . LYS A 1 160 ? -27.611 14.006 17.626 1.00 90.94 160 LYS A C 1
ATOM 1237 O O . LYS A 1 160 ? -27.626 13.059 16.847 1.00 90.94 160 LYS A O 1
ATOM 1242 N N . PHE A 1 161 ? -26.707 14.984 17.562 1.00 90.12 161 PHE A N 1
ATOM 1243 C CA . PHE A 1 161 ? -25.628 14.994 16.575 1.00 90.12 161 PHE A CA 1
ATOM 1244 C C . PHE A 1 161 ? -24.639 13.836 16.788 1.00 90.12 161 PHE A C 1
ATOM 1246 O O . PHE A 1 161 ? -24.354 13.096 15.848 1.00 90.12 161 PHE A O 1
ATOM 1253 N N . GLY A 1 162 ? -24.202 13.603 18.032 1.00 88.69 162 GLY A N 1
ATOM 1254 C CA . GLY A 1 162 ? -23.340 12.470 18.386 1.00 88.69 162 GLY A CA 1
ATOM 1255 C C . GLY A 1 162 ? -23.971 11.114 18.060 1.00 88.69 162 GLY A C 1
ATOM 1256 O O . GLY A 1 162 ? -23.336 10.273 17.435 1.00 88.69 162 GLY A O 1
ATOM 1257 N N . GLN A 1 163 ? -25.252 10.921 18.389 1.00 89.31 163 GLN A N 1
ATOM 1258 C CA . GLN A 1 163 ? -26.001 9.708 18.034 1.00 89.31 163 GLN A CA 1
ATOM 1259 C C . GLN A 1 163 ? -26.088 9.496 16.517 1.00 89.31 163 GLN A C 1
ATOM 1261 O O . GLN A 1 163 ? -25.987 8.363 16.048 1.00 89.31 163 GLN A O 1
ATOM 1266 N N . GLY A 1 164 ? -26.251 10.577 15.747 1.00 90.19 164 GLY A N 1
ATOM 1267 C CA . GLY A 1 164 ? -26.208 10.533 14.287 1.00 90.19 164 GLY A CA 1
ATOM 1268 C C . GLY A 1 164 ? -24.857 10.047 13.762 1.00 90.19 164 GLY A C 1
ATOM 1269 O O . GLY A 1 164 ? -24.822 9.123 12.954 1.00 90.19 164 GLY A O 1
ATOM 1270 N N . MET A 1 165 ? -23.752 10.609 14.263 1.00 88.50 165 MET A N 1
ATOM 1271 C CA . MET A 1 165 ? -22.397 10.192 13.880 1.00 88.50 165 MET A CA 1
ATOM 1272 C C . MET A 1 165 ? -22.131 8.713 14.171 1.00 88.50 165 MET A C 1
ATOM 1274 O O . MET A 1 165 ? -21.727 7.981 13.270 1.00 88.50 165 MET A O 1
ATOM 1278 N N . VAL A 1 166 ? -22.422 8.260 15.393 1.00 88.50 166 VAL A N 1
ATOM 1279 C CA . VAL A 1 166 ? -22.205 6.863 15.812 1.00 88.50 166 VAL A CA 1
ATOM 1280 C C . VAL A 1 166 ? -23.035 5.896 14.968 1.00 88.50 166 VAL A C 1
ATOM 1282 O O . VAL A 1 166 ? -22.583 4.806 14.635 1.00 88.50 166 VAL A O 1
ATOM 1285 N N . LYS A 1 167 ? -24.247 6.294 14.566 1.00 90.06 167 LYS A N 1
ATOM 1286 C CA . LYS A 1 167 ? -25.105 5.466 13.711 1.00 90.06 167 LYS A CA 1
ATOM 1287 C C . LYS A 1 167 ? -24.569 5.332 12.282 1.00 90.06 167 LYS A C 1
ATOM 1289 O O . LYS A 1 167 ? -24.796 4.304 11.649 1.00 90.06 167 LYS A O 1
ATOM 1294 N N . VAL A 1 168 ? -23.896 6.359 11.764 1.00 90.38 168 VAL A N 1
ATOM 1295 C CA . VAL A 1 168 ? -23.338 6.368 10.401 1.00 90.38 168 VAL A CA 1
ATOM 1296 C C . VAL A 1 168 ? -21.988 5.650 10.335 1.00 90.38 168 VAL A C 1
ATOM 1298 O O . VAL A 1 168 ? -21.684 5.046 9.305 1.00 90.38 168 VAL A O 1
ATOM 1301 N N . MET A 1 169 ? -21.203 5.663 11.418 1.00 88.50 169 MET A N 1
ATOM 1302 C CA . MET A 1 169 ? -19.836 5.132 11.418 1.00 88.50 169 MET A CA 1
ATOM 1303 C C . MET A 1 169 ? -19.715 3.679 10.921 1.00 88.50 169 MET A C 1
ATOM 1305 O O . MET A 1 169 ? -18.871 3.445 10.056 1.00 88.50 169 MET A O 1
ATOM 1309 N N . PRO A 1 170 ? -20.551 2.706 11.343 1.00 86.62 170 PRO A N 1
ATOM 1310 C CA . PRO A 1 170 ? -20.434 1.329 10.861 1.00 86.62 170 PRO A CA 1
ATOM 1311 C C . PRO A 1 170 ? -20.574 1.219 9.340 1.00 86.62 170 PRO A C 1
ATOM 1313 O O . PRO A 1 170 ? -19.786 0.537 8.689 1.00 86.62 170 PRO A O 1
ATOM 1316 N N . GLY A 1 171 ? -21.536 1.945 8.759 1.00 88.38 171 GLY A N 1
ATOM 1317 C CA . GLY A 1 171 ? -21.731 1.981 7.310 1.00 88.38 171 GLY A CA 1
ATOM 1318 C C . GLY A 1 171 ? -20.574 2.669 6.585 1.00 88.38 171 GLY A C 1
ATOM 1319 O O . GLY A 1 171 ? -20.157 2.219 5.520 1.00 88.38 171 GLY A O 1
ATOM 1320 N N . PHE A 1 172 ? -20.011 3.722 7.180 1.00 89.19 172 PHE A N 1
ATOM 1321 C CA . PHE A 1 172 ? -18.843 4.412 6.638 1.00 89.19 172 PHE A CA 1
ATOM 1322 C C . PHE A 1 172 ? -17.595 3.515 6.623 1.00 89.19 172 PHE A C 1
ATOM 1324 O O . PHE A 1 172 ? -16.939 3.396 5.588 1.00 89.19 172 PHE A O 1
ATOM 1331 N N . LEU A 1 173 ? -17.297 2.830 7.732 1.00 86.56 173 LEU A N 1
ATOM 1332 C CA . LEU A 1 173 ? -16.170 1.897 7.826 1.00 86.56 173 LEU A CA 1
ATOM 1333 C C . LEU A 1 173 ? -16.346 0.695 6.888 1.00 86.56 173 LEU A C 1
ATOM 1335 O O . LEU A 1 173 ? -15.388 0.277 6.239 1.00 86.56 173 LEU A O 1
ATOM 1339 N N . GLN A 1 174 ? -17.572 0.185 6.741 1.00 86.50 174 GLN A N 1
ATOM 1340 C CA . GLN A 1 174 ? -17.875 -0.878 5.784 1.00 86.50 174 GLN A CA 1
ATOM 1341 C C . GLN A 1 174 ? -17.647 -0.421 4.334 1.00 86.50 174 GLN A C 1
ATOM 1343 O O . GLN A 1 174 ? -17.016 -1.135 3.553 1.00 86.50 174 GLN A O 1
ATOM 1348 N N . ALA A 1 175 ? -18.099 0.786 3.978 1.00 89.44 175 ALA A N 1
ATOM 1349 C CA . ALA A 1 175 ? -17.859 1.363 2.658 1.00 89.44 175 ALA A CA 1
ATOM 1350 C C . ALA A 1 175 ? -16.359 1.537 2.376 1.00 89.44 175 ALA A C 1
ATOM 1352 O O . ALA A 1 175 ? -15.899 1.180 1.292 1.00 89.44 175 ALA A O 1
ATOM 1353 N N . LEU A 1 176 ? -15.579 2.008 3.357 1.00 87.31 176 LEU A N 1
ATOM 1354 C CA . LEU A 1 176 ? -14.120 2.078 3.247 1.00 87.31 176 LEU A CA 1
ATOM 1355 C C . LEU A 1 176 ? -13.481 0.698 3.052 1.00 87.31 176 LEU A C 1
ATOM 1357 O O . LEU A 1 176 ? -12.539 0.581 2.273 1.00 87.31 176 LEU A O 1
ATOM 1361 N N . GLY A 1 177 ? -14.003 -0.348 3.697 1.00 88.56 177 GLY A N 1
ATOM 1362 C CA . GLY A 1 177 ? -13.563 -1.729 3.483 1.00 88.56 177 GLY A CA 1
ATOM 1363 C C . GLY A 1 177 ? -13.790 -2.212 2.045 1.00 88.56 177 GLY A C 1
ATOM 1364 O O . GLY A 1 177 ? -12.886 -2.791 1.434 1.00 88.56 177 GLY A O 1
ATOM 1365 N N . TYR A 1 178 ? -14.958 -1.917 1.463 1.00 90.50 178 TYR A N 1
ATOM 1366 C CA . TYR A 1 178 ? -15.243 -2.235 0.059 1.00 90.50 178 TYR A CA 1
ATOM 1367 C C . TYR A 1 178 ? -14.353 -1.447 -0.900 1.00 90.50 178 TYR A C 1
ATOM 1369 O O . TYR A 1 178 ? -13.742 -2.038 -1.789 1.00 90.50 178 TYR A O 1
ATOM 1377 N N . ILE A 1 179 ? -14.223 -0.135 -0.688 1.00 90.94 179 ILE A N 1
ATOM 1378 C CA . ILE A 1 179 ? -13.343 0.726 -1.489 1.00 90.94 179 ILE A CA 1
ATOM 1379 C C . ILE A 1 179 ? -11.899 0.225 -1.402 1.00 90.94 179 ILE A C 1
ATOM 1381 O O . ILE A 1 179 ? -11.234 0.105 -2.426 1.00 90.94 179 ILE A O 1
ATOM 1385 N N . GLY A 1 180 ? -11.433 -0.135 -0.205 1.00 89.50 180 GLY A N 1
ATOM 1386 C CA . GLY A 1 180 ? -10.106 -0.703 0.010 1.00 89.50 180 GLY A CA 1
ATOM 1387 C C . GLY A 1 180 ? -9.902 -2.019 -0.739 1.00 89.50 180 GLY A C 1
ATOM 1388 O O . GLY A 1 180 ? -8.857 -2.215 -1.347 1.00 89.50 180 GLY A O 1
ATOM 1389 N N . THR A 1 181 ? -10.908 -2.894 -0.767 1.00 91.12 181 THR A N 1
ATOM 1390 C CA . THR A 1 181 ? -10.842 -4.164 -1.509 1.00 91.12 181 THR A CA 1
ATOM 1391 C C . THR A 1 181 ? -10.772 -3.931 -3.021 1.00 91.12 181 THR A C 1
ATOM 1393 O O . THR A 1 181 ? -9.933 -4.524 -3.697 1.00 91.12 181 THR A O 1
ATOM 1396 N N . VAL A 1 182 ? -11.595 -3.021 -3.553 1.00 91.81 182 VAL A N 1
ATOM 1397 C CA . VAL A 1 182 ? -11.540 -2.624 -4.971 1.00 91.81 182 VAL A CA 1
ATOM 1398 C C . VAL A 1 182 ? -10.186 -1.998 -5.308 1.00 91.81 182 VAL A C 1
ATOM 1400 O O . VAL A 1 182 ? -9.606 -2.326 -6.340 1.00 91.81 182 VAL A O 1
ATOM 1403 N N . ALA A 1 183 ? -9.649 -1.157 -4.422 1.00 90.81 183 ALA A N 1
ATOM 1404 C CA . ALA A 1 183 ? -8.331 -0.558 -4.588 1.00 90.81 183 ALA A CA 1
ATOM 1405 C C . ALA A 1 183 ? -7.215 -1.613 -4.597 1.00 90.81 183 ALA A C 1
ATOM 1407 O O . ALA A 1 183 ? -6.338 -1.536 -5.447 1.00 90.81 183 ALA A O 1
ATOM 1408 N N . MET A 1 184 ? -7.263 -2.629 -3.725 1.00 91.62 184 MET A N 1
ATOM 1409 C CA . MET A 1 184 ? -6.293 -3.737 -3.733 1.00 91.62 184 MET A CA 1
ATOM 1410 C C . MET A 1 184 ? -6.296 -4.494 -5.067 1.00 91.62 184 MET A C 1
ATOM 1412 O O . MET A 1 184 ? -5.227 -4.783 -5.601 1.00 91.62 184 MET A O 1
ATOM 1416 N N . LEU A 1 185 ? -7.481 -4.784 -5.619 1.00 93.38 185 LEU A N 1
ATOM 1417 C CA . LEU A 1 185 ? -7.623 -5.463 -6.912 1.00 93.38 185 LEU A CA 1
ATOM 1418 C C . LEU A 1 185 ? -7.122 -4.601 -8.072 1.00 93.38 185 LEU A C 1
ATOM 1420 O O . LEU A 1 185 ? -6.382 -5.090 -8.923 1.00 93.38 185 LEU A O 1
ATOM 1424 N N . TRP A 1 186 ? -7.518 -3.327 -8.098 1.00 92.50 186 TRP A N 1
ATOM 1425 C CA . TRP A 1 186 ? -7.091 -2.386 -9.126 1.00 92.50 186 TRP A CA 1
ATOM 1426 C C . TRP A 1 186 ? -5.571 -2.215 -9.098 1.00 92.50 186 TRP A C 1
ATOM 1428 O O . TRP A 1 186 ? -4.915 -2.509 -10.095 1.00 92.50 186 TRP A O 1
ATOM 1438 N N . VAL A 1 187 ? -5.009 -1.817 -7.957 1.00 90.62 187 VAL A N 1
ATOM 1439 C CA . VAL A 1 187 ? -3.570 -1.584 -7.805 1.00 90.62 187 VAL A CA 1
ATOM 1440 C C . VAL A 1 187 ? -2.771 -2.852 -8.113 1.00 90.62 187 VAL A C 1
ATOM 1442 O O . VAL A 1 187 ? -1.826 -2.815 -8.895 1.00 90.62 187 VAL A O 1
ATOM 1445 N N . GLY A 1 188 ? -3.181 -4.008 -7.584 1.00 91.38 188 GLY A N 1
ATOM 1446 C CA . GLY A 1 188 ? -2.493 -5.270 -7.854 1.00 91.38 188 GLY A CA 1
ATOM 1447 C C . GLY A 1 188 ? -2.432 -5.614 -9.347 1.00 91.38 188 GLY A C 1
ATOM 1448 O O . GLY A 1 188 ? -1.383 -6.032 -9.842 1.00 91.38 188 GLY A O 1
ATOM 1449 N N . ALA A 1 189 ? -3.528 -5.395 -10.076 1.00 92.12 189 ALA A N 1
ATOM 1450 C CA . ALA A 1 189 ? -3.574 -5.608 -11.517 1.00 92.12 189 ALA A CA 1
ATOM 1451 C C . ALA A 1 189 ? -2.769 -4.566 -12.296 1.00 92.12 189 ALA A C 1
ATOM 1453 O O . ALA A 1 189 ? -2.145 -4.923 -13.290 1.00 92.12 189 ALA A O 1
ATOM 1454 N N . GLU A 1 190 ? -2.756 -3.307 -11.858 1.00 89.75 190 GLU A N 1
ATOM 1455 C CA . GLU A 1 190 ? -1.977 -2.238 -12.487 1.00 89.75 190 GLU A CA 1
ATOM 1456 C C . GLU A 1 190 ? -0.469 -2.495 -12.379 1.00 89.75 190 GLU A C 1
ATOM 1458 O O . GLU A 1 190 ? 0.241 -2.372 -13.381 1.00 89.75 190 GLU A O 1
ATOM 1463 N N . ILE A 1 191 ? -0.003 -2.970 -11.219 1.00 89.12 191 ILE A N 1
ATOM 1464 C CA . ILE A 1 191 ? 1.382 -3.406 -11.009 1.00 89.12 191 ILE A CA 1
ATOM 1465 C C . ILE A 1 191 ? 1.754 -4.537 -11.982 1.00 89.12 191 ILE A C 1
ATOM 1467 O O . ILE A 1 191 ? 2.817 -4.513 -12.606 1.00 89.12 191 ILE A O 1
ATOM 1471 N N . ILE A 1 192 ? 0.878 -5.537 -12.131 1.00 90.25 192 ILE A N 1
ATOM 1472 C CA . ILE A 1 192 ? 1.094 -6.657 -13.058 1.00 90.25 192 ILE A CA 1
ATOM 1473 C C . ILE A 1 192 ? 1.081 -6.172 -14.509 1.00 90.25 192 ILE A C 1
ATOM 1475 O O . ILE A 1 192 ? 1.946 -6.556 -15.297 1.00 90.25 192 ILE A O 1
ATOM 1479 N N . ALA A 1 193 ? 0.120 -5.318 -14.861 1.00 87.06 193 ALA A N 1
ATOM 1480 C CA . ALA A 1 193 ? -0.066 -4.820 -16.214 1.00 87.06 193 ALA A CA 1
ATOM 1481 C C . ALA A 1 193 ? 1.106 -3.947 -16.681 1.00 87.06 193 ALA A C 1
ATOM 1483 O O . ALA A 1 193 ? 1.458 -3.997 -17.859 1.00 87.06 193 ALA A O 1
ATOM 1484 N N . HIS A 1 194 ? 1.739 -3.196 -15.774 1.00 81.75 194 HIS A N 1
ATOM 1485 C CA . HIS A 1 194 ? 2.964 -2.445 -16.062 1.00 81.75 194 HIS A CA 1
ATOM 1486 C C . HIS A 1 194 ? 4.159 -3.349 -16.380 1.00 81.75 194 HIS A C 1
ATOM 1488 O O . HIS A 1 194 ? 5.017 -2.972 -17.175 1.00 81.75 194 HIS A O 1
ATOM 1494 N N . GLY A 1 195 ? 4.226 -4.540 -15.781 1.00 80.00 195 GLY A N 1
ATOM 1495 C CA . GLY A 1 195 ? 5.307 -5.495 -16.028 1.00 80.00 195 GLY A CA 1
ATOM 1496 C C . GLY A 1 195 ? 5.154 -6.319 -17.310 1.00 80.00 195 GLY A C 1
ATOM 1497 O O . GLY A 1 195 ? 6.113 -6.965 -17.733 1.00 80.00 195 GLY A O 1
ATOM 1498 N N . ILE A 1 196 ? 3.977 -6.307 -17.949 1.00 82.06 196 ILE A N 1
ATOM 1499 C CA . ILE A 1 196 ? 3.687 -7.105 -19.148 1.00 82.06 196 ILE A CA 1
ATOM 1500 C C . ILE A 1 196 ? 3.489 -6.174 -20.365 1.00 82.06 196 ILE A C 1
ATOM 1502 O O . ILE A 1 196 ? 2.503 -5.440 -20.432 1.00 82.06 196 ILE A O 1
ATOM 1506 N N . PRO A 1 197 ? 4.361 -6.236 -21.393 1.00 70.75 197 PRO A N 1
ATOM 1507 C CA . PRO A 1 197 ? 4.294 -5.333 -22.551 1.00 70.75 197 PRO A CA 1
ATOM 1508 C C . PRO A 1 197 ? 2.983 -5.390 -23.352 1.00 70.75 197 PRO A C 1
ATOM 1510 O O . PRO A 1 197 ? 2.601 -4.428 -24.002 1.00 70.75 197 PRO A O 1
ATOM 1513 N N . PHE A 1 198 ? 2.273 -6.520 -23.340 1.00 68.00 198 PHE A N 1
ATOM 1514 C CA . PHE A 1 198 ? 1.020 -6.664 -24.088 1.00 68.00 198 PHE A CA 1
ATOM 1515 C C . PHE A 1 198 ? -0.162 -5.953 -23.411 1.00 68.00 198 PHE A C 1
ATOM 1517 O O . PHE A 1 198 ? -1.007 -5.358 -24.081 1.00 68.00 198 PHE A O 1
ATOM 1524 N N . THR A 1 199 ? -0.223 -5.982 -22.077 1.00 71.31 199 THR A N 1
ATOM 1525 C CA . THR A 1 199 ? -1.298 -5.331 -21.317 1.00 71.31 199 THR A CA 1
ATOM 1526 C C . THR A 1 199 ? -1.159 -3.817 -21.327 1.00 71.31 199 THR A C 1
ATOM 1528 O O . THR A 1 199 ? -2.172 -3.123 -21.354 1.00 71.31 199 THR A O 1
ATOM 1531 N N . SER A 1 200 ? 0.068 -3.293 -21.390 1.00 62.47 200 SER A N 1
ATOM 1532 C CA . SER A 1 200 ? 0.299 -1.852 -21.497 1.00 62.47 200 SER A CA 1
ATOM 1533 C C . SER A 1 200 ? -0.252 -1.274 -22.806 1.00 62.47 200 SER A C 1
ATOM 1535 O O . SER A 1 200 ? -0.886 -0.225 -22.770 1.00 62.47 200 SER A O 1
ATOM 1537 N N . HIS A 1 201 ? -0.135 -1.979 -23.939 1.00 67.38 201 HIS A N 1
ATOM 1538 C CA . HIS A 1 201 ? -0.755 -1.556 -25.204 1.00 67.38 201 HIS A CA 1
ATOM 1539 C C . HIS A 1 201 ? -2.288 -1.572 -25.158 1.00 67.38 201 HIS A C 1
ATOM 1541 O O . HIS A 1 201 ? -2.926 -0.671 -25.697 1.00 67.38 201 HIS A O 1
ATOM 1547 N N . ALA A 1 202 ? -2.893 -2.566 -24.501 1.00 72.06 202 ALA A N 1
ATOM 1548 C CA . ALA A 1 202 ? -4.346 -2.624 -24.341 1.00 72.06 202 ALA A CA 1
ATOM 1549 C C . ALA A 1 202 ? -4.877 -1.460 -23.485 1.00 72.06 202 ALA A C 1
ATOM 1551 O O . ALA A 1 202 ? -5.885 -0.851 -23.843 1.00 72.06 202 ALA A O 1
ATOM 1552 N N . LEU A 1 203 ? -4.174 -1.112 -22.399 1.00 69.12 203 LEU A N 1
ATOM 1553 C CA . LEU A 1 203 ? -4.498 0.064 -21.587 1.00 69.12 203 LEU A CA 1
ATOM 1554 C C . LEU A 1 203 ? -4.295 1.370 -22.367 1.00 69.12 203 LEU A C 1
ATOM 1556 O O . LEU A 1 203 ? -5.157 2.241 -22.313 1.00 69.12 203 LEU A O 1
ATOM 1560 N N . HIS A 1 204 ? -3.205 1.487 -23.128 1.00 67.88 204 HIS A N 1
ATOM 1561 C CA . HIS A 1 204 ? -2.914 2.678 -23.930 1.00 67.88 204 HIS A CA 1
ATOM 1562 C C . HIS A 1 204 ? -3.973 2.896 -25.020 1.00 67.88 204 HIS A C 1
ATOM 1564 O O . HIS A 1 204 ? -4.433 4.012 -25.227 1.00 67.88 204 HIS A O 1
ATOM 1570 N N . ASN A 1 205 ? -4.438 1.826 -25.671 1.00 73.38 205 ASN A N 1
ATOM 1571 C CA . ASN A 1 205 ? -5.521 1.907 -26.654 1.00 73.38 205 ASN A CA 1
ATOM 1572 C C . ASN A 1 205 ? -6.854 2.334 -26.020 1.00 73.38 205 ASN A C 1
ATOM 1574 O O . ASN A 1 205 ? -7.636 3.038 -26.656 1.00 73.38 205 ASN A O 1
ATOM 1578 N N . LEU A 1 206 ? -7.115 1.922 -24.775 1.00 70.38 206 LEU A N 1
ATOM 1579 C CA . LEU A 1 206 ? -8.301 2.342 -24.029 1.00 70.38 206 LEU A CA 1
ATOM 1580 C C . LEU A 1 206 ? -8.228 3.827 -23.638 1.00 70.38 206 LEU A C 1
ATOM 1582 O O . LEU A 1 206 ? -9.233 4.528 -23.737 1.00 70.38 206 LEU A O 1
ATOM 1586 N N . GLU A 1 207 ? -7.047 4.309 -23.241 1.00 68.06 207 GLU A N 1
ATOM 1587 C CA . GLU A 1 207 ? -6.794 5.731 -22.978 1.00 68.06 207 GLU A CA 1
ATOM 1588 C C . GLU A 1 207 ? -6.935 6.564 -24.263 1.00 68.06 207 GLU A C 1
ATOM 1590 O O . GLU A 1 207 ? -7.683 7.540 -24.262 1.00 68.06 207 GLU A O 1
ATOM 1595 N N . HIS A 1 208 ? -6.333 6.125 -25.376 1.00 72.94 208 HIS A N 1
ATOM 1596 C CA . HIS A 1 208 ? -6.446 6.776 -26.688 1.00 72.94 208 HIS A CA 1
ATOM 1597 C C . HIS A 1 208 ? -7.890 6.839 -27.210 1.00 72.94 208 HIS A C 1
ATOM 1599 O O . HIS A 1 208 ? -8.312 7.842 -27.783 1.00 72.94 208 HIS A O 1
ATOM 1605 N N . ALA A 1 209 ? -8.693 5.796 -26.984 1.00 74.69 209 ALA A N 1
ATOM 1606 C CA . ALA A 1 209 ? -10.097 5.778 -27.400 1.00 74.69 209 ALA A CA 1
ATOM 1607 C C . ALA A 1 209 ? -10.979 6.783 -26.632 1.00 74.69 209 ALA A C 1
ATOM 1609 O O . ALA A 1 209 ? -12.064 7.136 -27.099 1.00 74.69 209 ALA A O 1
ATOM 1610 N N . LEU A 1 210 ? -10.534 7.238 -25.456 1.00 77.50 210 LEU A N 1
ATOM 1611 C CA . LEU A 1 210 ? -11.292 8.087 -24.536 1.00 77.50 210 LEU A CA 1
ATOM 1612 C C . LEU A 1 210 ? -10.597 9.428 -24.242 1.00 77.50 210 LEU A C 1
ATOM 1614 O O . LEU A 1 210 ? -10.989 10.118 -23.301 1.00 77.50 210 LEU A O 1
ATOM 1618 N N . GLU A 1 211 ? -9.625 9.846 -25.060 1.00 76.31 211 GLU A N 1
ATOM 1619 C CA . GLU A 1 211 ? -8.841 11.081 -24.852 1.00 76.31 211 GLU A CA 1
ATOM 1620 C C . GLU A 1 211 ? -9.697 12.333 -24.679 1.00 76.31 211 GLU A C 1
ATOM 1622 O O . GLU A 1 211 ? -9.374 13.218 -23.889 1.00 76.31 211 GLU A O 1
ATOM 1627 N N . ASN A 1 212 ? -10.829 12.389 -25.382 1.00 81.56 212 ASN A N 1
ATOM 1628 C CA . ASN A 1 212 ? -11.740 13.529 -25.336 1.00 81.56 212 ASN A CA 1
ATOM 1629 C C . ASN A 1 212 ? -12.489 13.653 -23.995 1.00 81.56 212 ASN A C 1
ATOM 1631 O O . ASN A 1 212 ? -13.121 14.679 -23.741 1.00 81.56 212 ASN A O 1
ATOM 1635 N N . VAL A 1 213 ? -12.448 12.625 -23.134 1.00 87.62 213 VAL A N 1
ATOM 1636 C CA . VAL A 1 213 ? -13.118 12.601 -21.826 1.00 87.62 213 VAL A CA 1
ATOM 1637 C C . VAL A 1 213 ? -12.194 11.959 -20.771 1.00 87.62 213 VAL A C 1
ATOM 1639 O O . VAL A 1 213 ? -12.377 10.795 -20.404 1.00 87.62 213 VAL A O 1
ATOM 1642 N N . PRO A 1 214 ? -11.221 12.706 -20.215 1.00 83.31 214 PRO A N 1
ATOM 1643 C CA . PRO A 1 214 ? -10.157 12.146 -19.371 1.00 83.31 214 PRO A CA 1
ATOM 1644 C C . PRO A 1 214 ? -10.668 11.462 -18.093 1.00 83.31 214 PRO A C 1
ATOM 1646 O O . PRO A 1 214 ? -10.101 10.468 -17.646 1.00 83.31 214 PRO A O 1
ATOM 1649 N N . ILE A 1 215 ? -11.780 11.944 -17.526 1.00 88.19 215 ILE A N 1
ATOM 1650 C CA . ILE A 1 215 ? -12.418 11.317 -16.355 1.00 88.19 215 ILE A CA 1
ATOM 1651 C C . ILE A 1 215 ? -12.944 9.920 -16.709 1.00 88.19 215 ILE A C 1
ATOM 1653 O O . ILE A 1 215 ? -12.810 8.983 -15.922 1.00 88.19 215 ILE A O 1
ATOM 1657 N N . LEU A 1 216 ? -13.531 9.770 -17.899 1.00 87.19 216 LEU A N 1
ATOM 1658 C CA . LEU A 1 216 ? -14.077 8.498 -18.356 1.00 87.19 216 LEU A CA 1
ATOM 1659 C C . LEU A 1 216 ? -12.957 7.519 -18.723 1.00 87.19 216 LEU A C 1
ATOM 1661 O O . LEU A 1 216 ? -13.070 6.344 -18.391 1.00 87.19 216 LEU A O 1
ATOM 1665 N N . ALA A 1 217 ? -11.868 8.005 -19.329 1.00 83.12 217 ALA A N 1
ATOM 1666 C CA . ALA A 1 217 ? -10.668 7.211 -19.600 1.00 83.12 217 ALA A CA 1
ATOM 1667 C C . ALA A 1 217 ? -10.079 6.620 -18.310 1.00 83.12 217 ALA A C 1
ATOM 1669 O O . ALA A 1 217 ? -9.861 5.411 -18.216 1.00 83.12 217 ALA A O 1
ATOM 1670 N N . TRP A 1 218 ? -9.900 7.458 -17.283 1.00 86.31 218 TRP A N 1
ATOM 1671 C CA . TRP A 1 218 ? -9.392 7.022 -15.984 1.00 86.31 218 TRP A CA 1
ATOM 1672 C C . TRP A 1 218 ? -10.317 6.000 -15.318 1.00 86.31 218 TRP A C 1
ATOM 1674 O O . TRP A 1 218 ? -9.854 4.957 -14.859 1.00 86.31 218 TRP A O 1
ATOM 1684 N N . LEU A 1 219 ? -11.632 6.252 -15.315 1.00 87.62 219 LEU A N 1
ATOM 1685 C CA . LEU A 1 219 ? -12.603 5.338 -14.712 1.00 87.62 219 LEU A CA 1
ATOM 1686 C C . LEU A 1 219 ? -12.652 3.995 -15.453 1.00 87.62 219 LEU A C 1
ATOM 1688 O O . LEU A 1 219 ? -12.700 2.945 -14.816 1.00 87.62 219 LEU A O 1
ATOM 1692 N N . ALA A 1 220 ? -12.612 4.019 -16.786 1.00 87.06 220 ALA A N 1
ATOM 1693 C CA . ALA A 1 220 ? -12.585 2.815 -17.609 1.00 87.06 220 ALA A CA 1
ATOM 1694 C C . ALA A 1 220 ? -11.327 1.981 -17.336 1.00 87.06 220 ALA A C 1
ATOM 1696 O O . ALA A 1 220 ? -11.435 0.770 -17.145 1.00 87.06 220 ALA A O 1
ATOM 1697 N N . LYS A 1 221 ? -10.156 2.622 -17.242 1.00 86.75 221 LYS A N 1
ATOM 1698 C CA . LYS A 1 221 ? -8.898 1.964 -16.869 1.00 86.75 221 LYS A CA 1
ATOM 1699 C C . LYS A 1 221 ? -8.964 1.366 -15.465 1.00 86.75 221 LYS A C 1
ATOM 1701 O O . LYS A 1 221 ? -8.661 0.187 -15.305 1.00 86.75 221 LYS A O 1
ATOM 1706 N N . ALA A 1 222 ? -9.413 2.133 -14.472 1.00 88.00 222 ALA A N 1
ATOM 1707 C CA . ALA A 1 222 ? -9.538 1.662 -13.094 1.00 88.00 222 ALA A CA 1
ATOM 1708 C C . ALA A 1 222 ? -10.466 0.440 -12.989 1.00 88.00 222 ALA A C 1
ATOM 1710 O O . ALA A 1 222 ? -10.125 -0.555 -12.350 1.00 88.00 222 ALA A O 1
ATOM 1711 N N . LEU A 1 223 ? -11.615 0.475 -13.674 1.00 89.88 223 LEU A N 1
ATOM 1712 C CA . LEU A 1 223 ? -12.554 -0.647 -13.725 1.00 89.88 223 LEU A CA 1
ATOM 1713 C C . LEU A 1 223 ? -11.972 -1.859 -14.458 1.00 89.88 223 LEU A C 1
ATOM 1715 O O . LEU A 1 223 ? -12.096 -2.979 -13.965 1.00 89.88 223 LEU A O 1
ATOM 1719 N N . ALA A 1 224 ? -11.317 -1.654 -15.603 1.00 89.62 224 ALA A N 1
ATOM 1720 C CA . ALA A 1 224 ? -10.677 -2.730 -16.353 1.00 89.62 224 ALA A CA 1
ATOM 1721 C C . ALA A 1 224 ? -9.605 -3.434 -15.509 1.00 89.62 224 ALA A C 1
ATOM 1723 O O . ALA A 1 224 ? -9.588 -4.664 -15.440 1.00 89.62 224 ALA A O 1
ATOM 1724 N N . CYS A 1 225 ? -8.769 -2.668 -14.804 1.00 90.50 225 CYS A N 1
ATOM 1725 C CA . CYS A 1 225 ? -7.776 -3.210 -13.886 1.00 90.50 225 CYS A CA 1
ATOM 1726 C C . CYS A 1 225 ? -8.423 -3.913 -12.687 1.00 90.50 225 CYS A C 1
ATOM 1728 O O . CYS A 1 225 ? -8.008 -5.015 -12.355 1.00 90.50 225 CYS A O 1
ATOM 1730 N N . ALA A 1 226 ? -9.465 -3.352 -12.066 1.00 92.38 226 ALA A N 1
ATOM 1731 C CA . ALA A 1 226 ? -10.160 -4.009 -10.955 1.00 92.38 226 ALA A CA 1
ATOM 1732 C C . ALA A 1 226 ? -10.752 -5.373 -11.365 1.00 92.38 226 ALA A C 1
ATOM 1734 O O . ALA A 1 226 ? -10.625 -6.356 -10.632 1.00 92.38 226 ALA A O 1
ATOM 1735 N N . ILE A 1 227 ? -11.349 -5.458 -12.560 1.00 93.25 227 ILE A N 1
ATOM 1736 C CA . ILE A 1 227 ? -11.872 -6.712 -13.122 1.00 93.25 227 ILE A CA 1
ATOM 1737 C C . ILE A 1 227 ? -10.728 -7.683 -13.431 1.00 93.25 227 ILE A C 1
ATOM 1739 O O . ILE A 1 227 ? -10.808 -8.857 -13.068 1.00 93.25 227 ILE A O 1
ATOM 1743 N N . ALA A 1 228 ? -9.651 -7.213 -14.064 1.00 92.88 228 ALA A N 1
ATOM 1744 C CA . ALA A 1 228 ? -8.475 -8.035 -14.337 1.00 92.88 228 ALA A CA 1
ATOM 1745 C C . ALA A 1 228 ? -7.863 -8.583 -13.039 1.00 92.88 228 ALA A C 1
ATOM 1747 O O . ALA A 1 228 ? -7.558 -9.771 -12.965 1.00 92.88 228 ALA A O 1
ATOM 1748 N N . GLY A 1 229 ? -7.765 -7.758 -11.997 1.00 93.88 229 GLY A N 1
ATOM 1749 C CA . GLY A 1 229 ? -7.291 -8.147 -10.672 1.00 93.88 229 GLY A CA 1
ATOM 1750 C C . GLY A 1 229 ? -8.162 -9.222 -10.041 1.00 93.88 229 GLY A C 1
ATOM 1751 O O . GLY A 1 229 ? -7.635 -10.194 -9.506 1.00 93.88 229 GLY A O 1
ATOM 1752 N N . LEU A 1 230 ? -9.488 -9.115 -10.175 1.00 94.88 230 LEU A N 1
ATOM 1753 C CA . LEU A 1 230 ? -10.417 -10.149 -9.716 1.00 94.88 230 LEU A CA 1
ATOM 1754 C C . LEU A 1 230 ? -10.167 -11.487 -10.432 1.00 94.88 230 LEU A C 1
ATOM 1756 O O . LEU A 1 230 ? -10.121 -12.533 -9.787 1.00 94.88 230 LEU A O 1
ATOM 1760 N N . VAL A 1 231 ? -9.977 -11.461 -11.755 1.00 95.06 231 VAL A N 1
ATOM 1761 C CA . VAL A 1 231 ? -9.691 -12.661 -12.559 1.00 95.06 231 VAL A CA 1
ATOM 1762 C C . VAL A 1 231 ? -8.341 -13.267 -12.176 1.00 95.06 231 VAL A C 1
ATOM 1764 O O . VAL A 1 231 ? -8.260 -14.472 -11.938 1.00 95.06 231 VAL A O 1
ATOM 1767 N N . ILE A 1 232 ? -7.293 -12.447 -12.075 1.00 94.38 232 ILE A N 1
ATOM 1768 C CA . ILE A 1 232 ? -5.950 -12.874 -11.663 1.00 94.38 232 ILE A CA 1
ATOM 1769 C C . ILE A 1 232 ? -6.007 -13.496 -10.265 1.00 94.38 232 ILE A C 1
ATOM 1771 O O . ILE A 1 232 ? -5.516 -14.607 -10.069 1.00 94.38 232 ILE A O 1
ATOM 1775 N N . GLY A 1 233 ? -6.664 -12.830 -9.313 1.00 93.75 233 GLY A N 1
ATOM 1776 C CA . GLY A 1 233 ? -6.853 -13.327 -7.954 1.00 93.75 233 GLY A CA 1
ATOM 1777 C C . GLY A 1 233 ? -7.586 -14.666 -7.915 1.00 93.75 233 GLY A C 1
ATOM 1778 O O . GLY A 1 233 ? -7.127 -15.595 -7.252 1.00 93.75 233 GLY A O 1
ATOM 1779 N N . ALA A 1 234 ? -8.658 -14.816 -8.699 1.00 93.88 234 ALA A N 1
ATOM 1780 C CA . ALA A 1 234 ? -9.401 -16.070 -8.818 1.00 93.88 234 ALA A CA 1
ATOM 1781 C C . ALA A 1 234 ? -8.542 -17.214 -9.383 1.00 93.88 234 ALA A C 1
ATOM 1783 O O . ALA A 1 234 ? -8.621 -18.352 -8.911 1.00 93.88 234 ALA A O 1
ATOM 1784 N N . VAL A 1 235 ? -7.715 -16.928 -10.394 1.00 94.19 235 VAL A N 1
ATOM 1785 C CA . VAL A 1 235 ? -6.780 -17.902 -10.975 1.00 94.19 235 VAL A CA 1
ATOM 1786 C C . VAL A 1 235 ? -5.741 -18.323 -9.939 1.00 94.19 235 VAL A C 1
ATOM 1788 O O . VAL A 1 235 ? -5.544 -19.521 -9.741 1.00 94.19 235 VAL A O 1
ATOM 1791 N N . ILE A 1 236 ? -5.125 -17.368 -9.237 1.00 92.69 236 ILE A N 1
ATOM 1792 C CA . ILE A 1 236 ? -4.137 -17.652 -8.188 1.00 92.69 236 ILE A CA 1
ATOM 1793 C C . ILE A 1 236 ? -4.770 -18.495 -7.078 1.00 92.69 236 ILE A C 1
ATOM 1795 O O . ILE A 1 236 ? -4.202 -19.518 -6.703 1.00 92.69 236 ILE A O 1
ATOM 1799 N N . ALA A 1 237 ? -5.968 -18.137 -6.609 1.00 91.00 237 ALA A N 1
ATOM 1800 C CA . ALA A 1 237 ? -6.675 -18.889 -5.576 1.00 91.00 237 ALA A CA 1
ATOM 1801 C C . ALA A 1 237 ? -6.936 -20.344 -5.996 1.00 91.00 237 ALA A C 1
ATOM 1803 O O . ALA A 1 237 ? -6.687 -21.269 -5.222 1.00 91.00 237 ALA A O 1
ATOM 1804 N N . LYS A 1 238 ? -7.354 -20.575 -7.249 1.00 91.75 238 LYS A N 1
ATOM 1805 C CA . LYS A 1 238 ? -7.508 -21.934 -7.794 1.00 91.75 238 LYS A CA 1
ATOM 1806 C C . LYS A 1 238 ? -6.186 -22.696 -7.843 1.00 91.75 238 LYS A C 1
ATOM 1808 O O . LYS A 1 238 ? -6.158 -23.868 -7.478 1.00 91.75 238 LYS A O 1
ATOM 1813 N N . VAL A 1 239 ? -5.098 -22.056 -8.271 1.00 90.62 239 VAL A N 1
ATOM 1814 C CA . VAL A 1 239 ? -3.765 -22.682 -8.316 1.00 90.62 239 VAL A CA 1
ATOM 1815 C C . VAL A 1 239 ? -3.296 -23.064 -6.913 1.00 90.62 239 VAL A C 1
ATOM 1817 O O . VAL A 1 239 ? -2.825 -24.183 -6.715 1.00 90.62 239 VAL A O 1
ATOM 1820 N N . VAL A 1 240 ? -3.473 -22.181 -5.928 1.00 88.88 240 VAL A N 1
ATOM 1821 C CA . VAL A 1 240 ? -3.122 -22.443 -4.525 1.00 88.88 240 VAL A CA 1
ATOM 1822 C C . VAL A 1 240 ? -3.955 -23.595 -3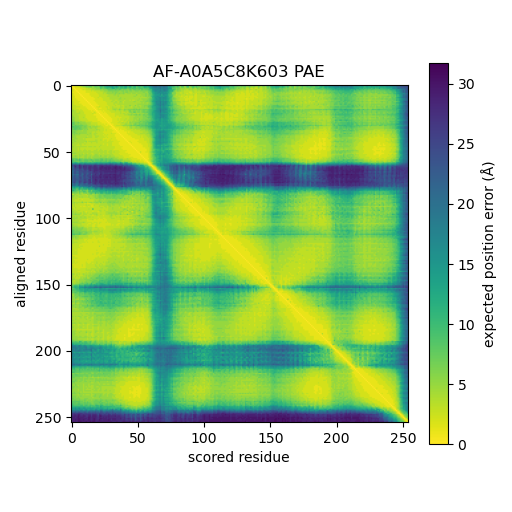.958 1.00 88.88 240 VAL A C 1
ATOM 1824 O O . VAL A 1 240 ? -3.391 -24.489 -3.328 1.00 88.88 240 VAL A O 1
ATOM 1827 N N . ALA A 1 241 ? -5.262 -23.632 -4.233 1.00 86.38 241 ALA A N 1
ATOM 1828 C CA . ALA A 1 241 ? -6.146 -24.719 -3.807 1.00 86.38 241 ALA A CA 1
ATOM 1829 C C . ALA A 1 241 ? -5.780 -26.071 -4.450 1.00 86.38 241 ALA A C 1
ATOM 1831 O O . ALA A 1 241 ? -5.777 -27.108 -3.787 1.00 86.38 241 ALA A O 1
ATOM 1832 N N . LEU A 1 242 ? -5.418 -26.077 -5.736 1.00 87.88 242 LEU A N 1
ATOM 1833 C CA . LEU A 1 242 ? -4.936 -27.281 -6.419 1.00 87.88 242 LEU A CA 1
ATOM 1834 C C . LEU A 1 242 ? -3.604 -27.755 -5.823 1.00 87.88 242 LEU A C 1
ATOM 1836 O O . LEU A 1 242 ? -3.458 -28.937 -5.510 1.00 87.88 242 LEU A O 1
ATOM 1840 N N . ALA A 1 243 ? -2.659 -26.838 -5.603 1.00 85.94 243 ALA A N 1
ATOM 1841 C CA . ALA A 1 243 ? -1.352 -27.137 -5.025 1.00 85.94 243 ALA A CA 1
ATOM 1842 C C . ALA A 1 243 ? -1.438 -27.640 -3.575 1.00 85.94 243 ALA A C 1
ATOM 1844 O O . ALA A 1 243 ? -0.663 -28.514 -3.183 1.00 85.94 243 ALA A O 1
ATOM 1845 N N . SER A 1 244 ? -2.377 -27.129 -2.772 1.00 79.50 244 SER A N 1
ATOM 1846 C CA . SER A 1 244 ? -2.610 -27.620 -1.410 1.00 79.50 244 SER A CA 1
ATOM 1847 C C . SER A 1 244 ? -3.266 -29.003 -1.401 1.00 79.50 244 SER A C 1
ATOM 1849 O O . SER A 1 244 ? -2.900 -29.822 -0.561 1.00 79.50 244 SER A O 1
ATOM 1851 N N . SER A 1 245 ? -4.137 -29.314 -2.371 1.00 75.81 245 SER A N 1
ATOM 1852 C CA . SER A 1 245 ? -4.728 -30.657 -2.516 1.00 75.81 245 SER A CA 1
ATOM 1853 C C . SER A 1 245 ? -3.703 -31.742 -2.878 1.00 75.81 245 SER A C 1
ATOM 1855 O O . SER A 1 245 ? -3.895 -32.910 -2.552 1.00 75.81 245 SER A O 1
ATOM 1857 N N . LEU A 1 246 ? -2.590 -31.351 -3.510 1.00 73.75 246 LEU A N 1
ATOM 1858 C CA . LEU A 1 246 ? -1.491 -32.244 -3.890 1.00 73.75 246 LEU A CA 1
ATOM 1859 C C . LEU A 1 246 ? -0.490 -32.494 -2.749 1.00 73.75 246 LEU A C 1
ATOM 1861 O O . LEU A 1 246 ? 0.348 -33.389 -2.864 1.00 73.75 246 LEU A O 1
ATOM 1865 N N . LYS A 1 247 ? -0.551 -31.740 -1.640 1.00 67.25 247 LYS A N 1
ATOM 1866 C CA . LYS A 1 247 ? 0.279 -32.029 -0.463 1.00 67.25 247 LYS A CA 1
ATOM 1867 C C . LYS A 1 247 ? -0.329 -33.214 0.298 1.00 67.25 247 LYS A C 1
ATOM 1869 O O . LYS A 1 247 ? -1.477 -33.120 0.731 1.00 67.25 247 LYS A O 1
ATOM 1874 N N . PRO A 1 248 ? 0.412 -34.317 0.519 1.00 48.78 248 PRO A N 1
ATOM 1875 C CA . PRO A 1 248 ? -0.096 -35.423 1.318 1.00 48.78 248 PRO A CA 1
ATOM 1876 C C . PRO A 1 248 ? -0.421 -34.918 2.728 1.00 48.78 248 PRO A C 1
ATOM 1878 O O . PRO A 1 248 ? 0.437 -34.337 3.398 1.00 48.78 248 PRO A O 1
ATOM 1881 N N . LYS A 1 249 ? -1.667 -35.132 3.175 1.00 51.91 249 LYS A N 1
ATOM 1882 C CA . LYS A 1 249 ? -2.074 -34.935 4.573 1.00 51.91 249 LYS A CA 1
ATOM 1883 C C . LYS A 1 249 ? -1.076 -35.688 5.452 1.00 51.91 249 LYS A C 1
ATOM 1885 O O . LYS A 1 249 ? -1.058 -36.918 5.434 1.00 51.91 249 LYS A O 1
ATOM 1890 N N . LYS A 1 250 ? -0.248 -34.969 6.219 1.00 43.72 250 LYS A N 1
ATOM 1891 C CA . LYS A 1 250 ? 0.485 -35.572 7.336 1.00 43.72 250 LYS A CA 1
ATOM 1892 C C . LYS A 1 250 ? -0.569 -36.184 8.256 1.00 43.72 250 LYS A C 1
ATOM 1894 O O . LYS A 1 250 ? -1.341 -35.455 8.870 1.00 43.72 250 LYS A O 1
ATOM 1899 N N . GLN A 1 251 ? -0.637 -37.514 8.278 1.00 39.47 251 GLN A N 1
ATOM 1900 C CA . GLN A 1 251 ? -1.406 -38.257 9.265 1.00 39.47 251 GLN A CA 1
ATOM 1901 C C . GLN A 1 251 ? -0.925 -37.801 10.644 1.00 39.47 251 GLN A C 1
ATOM 1903 O O . GLN A 1 251 ? 0.247 -37.970 10.981 1.00 39.47 251 GLN A O 1
ATOM 1908 N N . ALA A 1 252 ? -1.814 -37.162 11.400 1.00 39.69 252 ALA A N 1
ATOM 1909 C CA . ALA A 1 252 ? -1.615 -36.962 12.822 1.00 39.69 252 ALA A CA 1
ATOM 1910 C C . ALA A 1 252 ? -1.563 -38.358 13.454 1.00 39.69 252 ALA A C 1
ATOM 1912 O O . ALA A 1 252 ? -2.538 -39.106 13.393 1.00 39.69 252 ALA A O 1
ATOM 1913 N N . VAL A 1 253 ? -0.388 -38.734 13.956 1.00 40.06 253 VAL A N 1
ATOM 1914 C CA . VAL A 1 253 ? -0.214 -39.937 14.769 1.00 40.06 253 VAL A CA 1
ATOM 1915 C C . VAL A 1 253 ? -0.932 -39.677 16.092 1.00 40.06 253 VAL A C 1
ATOM 1917 O O . VAL A 1 253 ? -0.705 -38.636 16.710 1.00 40.06 253 VAL A O 1
ATOM 1920 N N . SER A 1 254 ? -1.844 -40.592 16.424 1.00 43.31 254 SER A N 1
ATOM 1921 C CA . SER A 1 254 ? -2.677 -40.628 17.632 1.00 43.31 254 SER A CA 1
ATOM 1922 C C . SER A 1 254 ? -1.873 -40.636 18.922 1.00 43.31 254 SER A C 1
ATOM 1924 O O . SER A 1 254 ? -0.858 -41.372 18.934 1.00 43.31 254 SER A O 1
#

InterPro domains:
  IPR008526 Inner membrane protein YedI [PF05661] (1-238)
  IPR008526 Inner membrane protein YedI [PIRSF016660] (1-249)
  IPR008526 Inner membrane protein YedI [PTHR30503] (1-245)

pLDDT: mean 83.15, std 14.8, range [35.75, 96.25]

Mean predicted aligned error: 8.82 Å

Nearest PDB structures (foldseek):
  8wda-assembly1_B  TM=2.735E-01  e=1.284E+00  Mycobacterium tuberculosis H37Rv
  5c5b-assembly2_D  TM=2.256E-01  e=1.228E+00  Homo sapiens
  8wd9-assembly1_B  TM=2.580E-01  e=4.746E+00  Mycobacterium tuberculosis H37Rv

Secondary structure (DSSP, 8-state):
-HHHHHHHHHHHHHHIIIIIIHHHHHHHHHH-HHHHHHHHHHHHHHHHHHHHHHHHHHHS--S---TT--S-------HHHHHHHHHHHHHHHHHHHHHHHHHHHHHHHTTS-HHHHHHHHHHHHHHHHHHHHHHHHHHHHHHHHHHHHTSTTS-HHHHHHHHHHHHHHHHHHHHHHHHHHHHHHHHHHHHHHHH-HHHHHHHHHHHHHTTT-HHHHHHHHHHHHHHHHHHHHHHHHHHHHHHHHTS-------

Sequence (254 aa):
RELSIIYQIAKKSLLNKVLLLSPAALLLGFFAPWAISPILMVGGAFLCFEGYEKVHSMFSKHHTDDPHQAGEEVEVITPDELEKTRVKGAVRTDLILSAEIVAITYSTVADKELTTQIAVMLAVAIFITFAVYGFVGLIVKADDIGMHMAKENNHPQVRKFGQGMVKVMPGFLQALGYIGTVAMLWVGAEIIAHGIPFTSHALHNLEHALENVPILAWLAKALACAIAGLVIGAVIAKVVALASSLKPKKQAVS

Foldseek 3Di:
DVLVLLVLLLVLLLCCQLVPQLVVLVVCLVPPVVVLLVVLLVLLLVLLQQLLQLVVCVVVPDDDDDLQDDDDDPDVDDPVVVSVVSSVVSNSNSSSVSNVVLNVLCVVCVPDDPVVSSVSSSVCSVVCSCVVSVVVSVLVVQLVCLVVQCDPPHDPVSNVSSVVSNVCSVVVVVVVSNVVSLVSQLSSQVSNLVSDPVSVVVLVVLCVVQVVPNVVSVVVSSVVSSVVSNVSNVVVVVVVVVVVVPDPPPPDDD

Radius of gyration: 21.43 Å; Cα contacts (8 Å, |Δi|>4): 225; chains: 1; bounding box: 52×60×58 Å